Protein AF-A0A962HJB4-F1 (afdb_monomer)

Foldseek 3Di:
DDDDDDPDDPPPDPCVVVVVVVVVVVVVVVVVVVVVVVVCVVPVPPPPQPDQDLPQFPDVVLVVVLVVLVVVLVVLVVVLVVLVVDDDDDLVSLVVSLVSLVVSLVSLVVSLVSLVVRPGDPVSSVSSVVVSVVVNVVSVVSNVVSVVSNVVVVVVVVDDPPDDDDDDDDDDDDDDDDPDDDDPDDDPCDPPDDDDPPPPDADCPDPRHPDPDPPPDDD

Secondary structure (DSSP, 8-state):
-------------HHHHHHHHHHHHHHHHHHHHHHHHHHHHHHS---PPPPPP-TT-S-HHHHHHHHHHHHHHHHHHHHHHHHHHSS---HHHHHHHHHHHHHHHHHHHHHHHHHHHTT--HHHHHHHHHHHHHHHHHHHHHHHHHHHHHHHHHHHTT---SS-----------------------------PPPPPPTT---TTSTT-----------

Structure (mmCIF, N/CA/C/O backbone):
data_AF-A0A962HJB4-F1
#
_entry.id   AF-A0A962HJB4-F1
#
loop_
_atom_site.group_PDB
_atom_site.id
_atom_site.type_symbol
_atom_site.label_atom_id
_atom_site.label_alt_id
_atom_site.label_comp_id
_atom_site.label_asym_id
_atom_site.label_entity_id
_atom_site.label_seq_id
_atom_site.pdbx_PDB_ins_code
_atom_site.Cartn_x
_atom_site.Cartn_y
_atom_site.Cartn_z
_atom_site.occupancy
_atom_site.B_iso_or_equiv
_atom_site.auth_seq_id
_atom_site.auth_comp_id
_atom_site.auth_asym_id
_atom_site.auth_atom_id
_atom_site.pdbx_PDB_model_num
ATOM 1 N N . MET A 1 1 ? 24.836 4.292 96.520 1.00 47.50 1 MET A N 1
ATOM 2 C CA . MET A 1 1 ? 25.147 5.400 95.589 1.00 47.50 1 MET A CA 1
ATOM 3 C C . MET A 1 1 ? 24.800 4.947 94.178 1.00 47.50 1 MET A C 1
ATOM 5 O O . MET A 1 1 ? 25.435 4.006 93.710 1.00 47.50 1 MET A O 1
ATOM 9 N N . PRO A 1 2 ? 23.761 5.501 93.533 1.00 52.62 2 PRO A N 1
ATOM 10 C CA . PRO A 1 2 ? 23.390 5.090 92.184 1.00 52.62 2 PRO A CA 1
ATOM 11 C C . PRO A 1 2 ? 24.402 5.641 91.169 1.00 52.62 2 PRO A C 1
ATOM 13 O O . PRO A 1 2 ? 24.704 6.832 91.166 1.00 52.62 2 PRO A O 1
ATOM 16 N N . LYS A 1 3 ? 24.953 4.758 90.330 1.00 58.97 3 LYS A N 1
ATOM 17 C CA . LYS A 1 3 ? 25.832 5.132 89.217 1.00 58.97 3 LYS A CA 1
ATOM 18 C C . LYS A 1 3 ? 24.969 5.628 88.056 1.00 58.97 3 LYS A C 1
ATOM 20 O O . LYS A 1 3 ? 24.154 4.876 87.529 1.00 58.97 3 LYS A O 1
ATOM 25 N N . LEU A 1 4 ? 25.166 6.887 87.672 1.00 58.47 4 LEU A N 1
ATOM 26 C CA . LEU A 1 4 ? 24.657 7.457 86.427 1.00 58.47 4 LEU A CA 1
ATOM 27 C C . LEU A 1 4 ? 25.315 6.734 85.245 1.00 58.47 4 LEU A C 1
ATOM 29 O O . LEU A 1 4 ? 26.525 6.831 85.051 1.00 58.47 4 LEU A O 1
ATOM 33 N N . ILE A 1 5 ? 24.519 6.004 84.465 1.00 62.88 5 ILE A N 1
ATOM 34 C CA . ILE A 1 5 ? 24.927 5.472 83.163 1.00 62.88 5 ILE A CA 1
ATOM 35 C C . ILE A 1 5 ? 24.511 6.514 82.125 1.00 62.88 5 ILE A C 1
ATOM 37 O O . ILE A 1 5 ? 23.332 6.643 81.804 1.00 62.88 5 ILE A O 1
ATOM 41 N N . VAL A 1 6 ? 25.474 7.287 81.626 1.00 62.00 6 VAL A N 1
ATOM 42 C CA . VAL A 1 6 ? 25.259 8.197 80.496 1.00 62.00 6 VAL A CA 1
ATOM 43 C C . VAL A 1 6 ? 25.278 7.355 79.220 1.00 62.00 6 VAL A C 1
ATOM 45 O O . VAL A 1 6 ? 26.315 6.799 78.862 1.00 62.00 6 VAL A O 1
ATOM 48 N N . LYS A 1 7 ? 24.132 7.233 78.539 1.00 59.47 7 LYS A N 1
ATOM 49 C CA . LYS A 1 7 ? 24.072 6.703 77.169 1.00 59.47 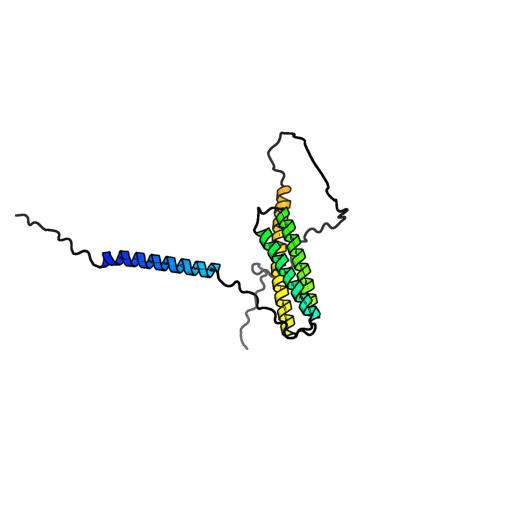7 LYS A CA 1
ATOM 50 C C . LYS A 1 7 ? 24.804 7.691 76.259 1.00 59.47 7 LYS A C 1
ATOM 52 O O . LYS A 1 7 ? 24.294 8.773 75.996 1.00 59.47 7 LYS A O 1
ATOM 57 N N . GLN A 1 8 ? 26.003 7.334 75.812 1.00 58.84 8 GLN A N 1
ATOM 58 C CA . GLN A 1 8 ? 26.661 8.037 74.716 1.00 58.84 8 GLN A CA 1
ATOM 59 C C . GLN A 1 8 ? 25.976 7.623 73.413 1.00 58.84 8 GLN A C 1
ATOM 61 O O . GLN A 1 8 ? 26.021 6.454 73.028 1.00 58.84 8 GLN A O 1
ATOM 66 N N . GLU A 1 9 ? 25.314 8.570 72.755 1.00 56.28 9 GLU A N 1
ATOM 67 C CA . GLU A 1 9 ? 24.921 8.420 71.357 1.00 56.28 9 GLU A CA 1
ATOM 68 C C . GLU A 1 9 ? 26.207 8.286 70.532 1.00 56.28 9 GLU A C 1
ATOM 70 O O . GLU A 1 9 ? 27.052 9.182 70.511 1.00 56.28 9 GLU A O 1
ATOM 75 N N . GLY A 1 10 ? 26.411 7.109 69.936 1.00 56.75 10 GLY A N 1
ATOM 76 C CA . GLY A 1 10 ? 27.553 6.855 69.066 1.00 56.75 10 GLY A CA 1
ATOM 77 C C . GLY A 1 10 ? 27.508 7.753 67.824 1.00 56.75 10 GLY A C 1
ATOM 78 O O . GLY A 1 10 ? 26.429 8.191 67.421 1.00 56.75 10 GLY A O 1
ATOM 79 N N . PRO A 1 11 ? 28.660 8.036 67.195 1.00 55.66 11 PRO A N 1
ATOM 80 C CA . PRO A 1 11 ? 28.710 8.897 66.022 1.00 55.66 11 PRO A CA 1
ATOM 81 C C . PRO A 1 11 ? 27.846 8.298 64.907 1.00 55.66 11 PRO A C 1
ATOM 83 O O . PRO A 1 11 ? 28.078 7.162 64.491 1.00 55.66 11 PRO A O 1
ATOM 86 N N . SER A 1 12 ? 26.865 9.073 64.428 1.00 60.00 12 SER A N 1
ATOM 87 C CA . SER A 1 12 ? 26.046 8.766 63.248 1.00 60.00 12 SER A CA 1
ATOM 88 C C . SER A 1 12 ? 26.945 8.210 62.147 1.00 60.00 12 SER A C 1
ATOM 90 O O . SER A 1 12 ? 27.841 8.910 61.652 1.00 60.00 12 SER A O 1
ATOM 92 N N . SER A 1 13 ? 26.771 6.931 61.829 1.00 63.31 13 SER A N 1
ATOM 93 C CA . SER A 1 13 ? 27.675 6.227 60.931 1.00 63.31 13 SER A CA 1
ATOM 94 C C . SER A 1 13 ? 27.610 6.860 59.539 1.00 63.31 13 SER A C 1
ATOM 96 O O . SER A 1 13 ? 26.543 7.251 59.065 1.00 63.31 13 SER A O 1
ATOM 98 N N . TRP A 1 14 ? 28.753 6.969 58.858 1.00 58.12 14 TRP A N 1
ATOM 99 C CA . TRP A 1 14 ? 28.852 7.522 57.499 1.00 58.12 14 TRP A CA 1
ATOM 100 C C . TRP A 1 14 ? 27.821 6.938 56.512 1.00 58.12 14 TRP A C 1
ATOM 102 O O . TRP A 1 14 ? 27.443 7.613 55.556 1.00 58.12 14 TRP A O 1
ATOM 112 N N . SER A 1 15 ? 27.332 5.720 56.762 1.00 58.88 15 SER A N 1
ATOM 113 C CA . SER A 1 15 ? 26.334 5.031 55.943 1.00 58.88 15 SER A CA 1
ATOM 114 C C . SER A 1 15 ? 25.015 5.805 55.782 1.00 58.88 15 SER A C 1
ATOM 116 O O . SER A 1 15 ? 24.481 5.849 54.677 1.00 58.88 15 SER A O 1
ATOM 118 N N . GLU A 1 16 ? 24.540 6.513 56.812 1.00 62.66 16 GLU A N 1
ATOM 119 C CA . GLU A 1 16 ? 23.267 7.253 56.761 1.00 62.66 16 GLU A CA 1
ATOM 120 C C . GLU A 1 16 ? 23.346 8.480 55.841 1.00 62.66 16 GLU A C 1
ATOM 122 O O . GLU A 1 16 ? 22.390 8.813 55.141 1.00 62.66 16 GLU A O 1
ATOM 127 N N . ARG A 1 17 ? 24.522 9.120 55.764 1.00 61.69 17 ARG A N 1
ATOM 128 C CA . ARG A 1 17 ? 24.752 10.280 54.884 1.00 61.69 17 ARG A CA 1
ATOM 129 C C . ARG A 1 17 ? 24.896 9.886 53.412 1.00 61.69 17 ARG A C 1
ATOM 131 O O . ARG A 1 17 ? 24.589 10.696 52.537 1.00 61.69 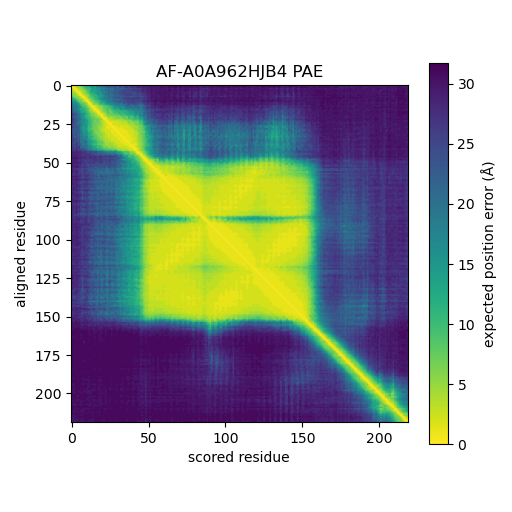17 ARG A O 1
ATOM 138 N N . TYR A 1 18 ? 25.353 8.665 53.129 1.00 60.22 18 TYR A N 1
ATOM 139 C CA . TYR A 1 18 ? 25.507 8.158 51.762 1.00 60.22 18 TYR A CA 1
ATOM 140 C C . TYR A 1 18 ? 24.271 7.414 51.252 1.00 60.22 18 TYR A C 1
ATOM 142 O O . TYR A 1 18 ? 23.983 7.513 50.061 1.00 60.22 18 TYR A O 1
ATOM 150 N N . ALA A 1 19 ? 23.497 6.756 52.120 1.00 61.62 19 ALA A N 1
ATOM 151 C CA . ALA A 1 19 ? 22.274 6.049 51.735 1.00 61.62 19 ALA A CA 1
ATOM 152 C C . ALA A 1 19 ? 21.264 6.973 51.028 1.00 61.62 19 ALA A C 1
ATOM 154 O O . ALA A 1 19 ? 20.729 6.613 49.982 1.00 61.62 19 ALA A O 1
ATOM 155 N N . GLY A 1 20 ? 21.082 8.202 51.532 1.00 62.03 20 GLY A N 1
ATOM 156 C CA . GLY A 1 20 ? 20.210 9.199 50.899 1.00 62.03 20 GLY A CA 1
ATOM 157 C C . GLY A 1 20 ? 20.733 9.746 49.562 1.00 62.03 20 GLY A C 1
ATOM 158 O O . GLY A 1 20 ? 19.949 10.163 48.715 1.00 62.03 20 GLY A O 1
ATOM 159 N N . ARG A 1 21 ? 22.055 9.733 49.335 1.00 64.25 21 ARG A N 1
ATOM 160 C CA . ARG A 1 21 ? 22.656 10.159 48.056 1.00 64.25 21 ARG A CA 1
ATOM 161 C C . ARG A 1 21 ? 22.629 9.041 47.014 1.00 64.25 21 ARG A C 1
ATOM 163 O O . ARG A 1 21 ? 22.409 9.316 45.839 1.00 64.25 21 ARG A O 1
ATOM 170 N N . LEU A 1 22 ? 22.813 7.793 47.446 1.00 67.88 22 LEU A N 1
ATOM 171 C CA . LEU A 1 22 ? 22.718 6.602 46.599 1.00 67.88 22 LEU A CA 1
ATOM 172 C C . LEU A 1 22 ? 21.290 6.368 46.100 1.00 67.88 22 LEU A C 1
ATOM 174 O O . LEU A 1 22 ? 21.110 6.053 44.926 1.00 67.88 22 LEU A O 1
ATOM 178 N N . SER A 1 23 ? 20.278 6.581 46.946 1.00 75.12 23 SER A N 1
ATOM 179 C CA . SER A 1 23 ? 18.878 6.465 46.525 1.00 75.12 23 SER A CA 1
ATOM 180 C C . SER A 1 23 ? 18.496 7.526 45.489 1.00 75.12 23 SER A C 1
ATOM 182 O O . SER A 1 23 ? 17.843 7.205 44.498 1.00 75.12 23 SER A O 1
ATOM 184 N N . LEU A 1 24 ? 18.962 8.768 45.659 1.00 80.38 24 LEU A N 1
ATOM 185 C CA . LEU A 1 24 ? 18.703 9.857 44.717 1.00 80.38 24 LEU A CA 1
ATOM 186 C C . LEU A 1 24 ? 19.424 9.649 43.377 1.00 80.38 24 LEU A C 1
ATOM 188 O O . LEU A 1 24 ? 18.824 9.836 42.320 1.00 80.38 24 LEU A O 1
ATOM 192 N N . ALA A 1 25 ? 20.683 9.206 43.405 1.00 83.88 25 ALA A N 1
ATOM 193 C CA . ALA A 1 25 ? 21.423 8.860 42.192 1.00 83.88 25 ALA A CA 1
ATOM 194 C C . ALA A 1 25 ? 20.778 7.679 41.443 1.00 83.88 25 ALA A C 1
ATOM 196 O O . ALA A 1 25 ? 20.656 7.725 40.220 1.00 83.88 25 ALA A O 1
ATOM 197 N N . GLY A 1 26 ? 20.308 6.658 42.169 1.00 84.94 26 GLY A N 1
ATOM 198 C CA . GLY A 1 26 ? 19.575 5.530 41.593 1.00 84.94 26 GLY A CA 1
ATOM 199 C C . GLY A 1 26 ? 18.251 5.948 40.951 1.00 84.94 26 GLY A C 1
ATOM 200 O O . GLY A 1 26 ? 17.955 5.528 39.835 1.00 84.94 26 GLY A O 1
ATOM 201 N N . LEU A 1 27 ? 17.489 6.831 41.606 1.00 86.31 27 LEU A N 1
ATOM 202 C CA . LEU A 1 27 ? 16.244 7.383 41.063 1.00 86.31 27 LEU A CA 1
ATOM 203 C C . LEU A 1 27 ? 16.491 8.188 39.778 1.00 86.31 27 LEU A C 1
ATOM 205 O O . LEU A 1 27 ? 15.763 8.026 38.801 1.00 86.31 27 LEU A O 1
ATOM 209 N N . LEU A 1 28 ? 17.525 9.034 39.759 1.00 89.00 28 LEU A N 1
ATOM 210 C CA . LEU A 1 28 ? 17.882 9.816 38.573 1.00 89.00 28 LEU A CA 1
ATOM 211 C C . LEU A 1 28 ? 18.309 8.916 37.411 1.00 89.00 28 LEU A C 1
ATOM 213 O O . LEU A 1 28 ? 17.887 9.139 36.280 1.00 89.00 28 LEU A O 1
ATOM 217 N N . LEU A 1 29 ? 19.090 7.871 37.682 1.00 91.00 29 LEU A N 1
ATOM 218 C CA . LEU A 1 29 ? 19.502 6.908 36.662 1.00 91.00 29 LEU A CA 1
ATOM 219 C C . LEU A 1 29 ? 18.301 6.114 36.122 1.00 91.00 29 LEU A C 1
ATOM 221 O O . LEU A 1 29 ? 18.195 5.888 34.916 1.00 91.00 29 LEU A O 1
ATOM 225 N N . LEU A 1 30 ? 17.344 5.764 36.985 1.00 90.31 30 LEU A N 1
ATOM 226 C CA . LEU A 1 30 ? 16.092 5.132 36.574 1.00 90.31 30 LEU A CA 1
ATOM 227 C C . LEU A 1 30 ? 15.233 6.068 35.706 1.00 90.31 30 LEU A C 1
ATOM 229 O O . LEU A 1 30 ? 14.731 5.655 34.667 1.00 90.31 30 LEU A O 1
ATOM 233 N N . LEU A 1 31 ? 15.125 7.350 36.059 1.00 91.25 31 LEU A N 1
ATOM 234 C CA . LEU A 1 31 ? 14.426 8.339 35.232 1.00 91.25 31 LEU A CA 1
ATOM 235 C C . LEU A 1 31 ? 15.082 8.518 33.859 1.00 91.25 31 LEU A C 1
ATOM 237 O O . LEU A 1 31 ? 14.382 8.555 32.851 1.00 91.25 31 LEU A O 1
ATOM 241 N N . VAL A 1 32 ? 16.415 8.584 33.805 1.00 92.88 32 VAL A N 1
ATOM 242 C CA . VAL A 1 32 ? 17.154 8.695 32.539 1.00 92.88 32 VAL A CA 1
ATOM 243 C C . VAL A 1 32 ? 16.953 7.449 31.683 1.00 92.88 32 VAL A C 1
ATOM 245 O O . VAL A 1 32 ? 16.684 7.572 30.494 1.00 92.88 32 VAL A O 1
ATOM 248 N N . THR A 1 33 ? 17.026 6.250 32.264 1.00 90.62 33 THR A N 1
ATOM 249 C CA . THR A 1 33 ? 16.808 5.005 31.508 1.00 90.62 33 THR A CA 1
ATOM 250 C C . THR A 1 33 ? 15.382 4.893 30.976 1.00 90.62 33 THR A C 1
ATOM 252 O O . THR A 1 33 ? 15.214 4.530 29.816 1.00 90.62 33 THR A O 1
ATOM 255 N N . VAL A 1 34 ? 14.366 5.278 31.755 1.00 90.50 34 VAL A N 1
ATOM 256 C CA . VAL A 1 34 ? 12.970 5.323 31.287 1.00 90.50 34 VAL A CA 1
ATOM 257 C C . VAL A 1 34 ? 12.784 6.372 30.189 1.00 90.50 34 VAL A C 1
ATOM 259 O O . VAL A 1 34 ? 12.134 6.088 29.187 1.00 90.50 34 VAL A O 1
ATOM 262 N N . ALA A 1 35 ? 13.382 7.558 30.326 1.00 88.94 35 ALA A N 1
ATOM 263 C CA . ALA A 1 35 ? 13.308 8.604 29.307 1.00 88.94 35 ALA A CA 1
ATOM 264 C C . ALA A 1 35 ? 13.993 8.180 27.998 1.00 88.94 35 ALA A C 1
ATOM 266 O O . ALA A 1 35 ? 13.438 8.374 26.920 1.00 88.94 35 ALA A O 1
ATOM 267 N N . VAL A 1 36 ? 15.168 7.551 28.086 1.00 88.19 36 VAL A N 1
ATOM 268 C CA . VAL A 1 36 ? 15.895 7.015 26.929 1.00 88.19 36 VAL A CA 1
ATOM 269 C C . VAL A 1 36 ? 15.114 5.869 26.289 1.00 88.19 36 VAL A C 1
ATOM 271 O O . VAL A 1 36 ? 14.946 5.860 25.075 1.00 88.19 36 VAL A O 1
ATOM 274 N N . ALA A 1 37 ? 14.580 4.933 27.076 1.00 85.69 37 ALA A N 1
ATOM 275 C CA . ALA A 1 37 ? 13.754 3.844 26.561 1.00 85.69 37 ALA A CA 1
ATOM 276 C C . ALA A 1 37 ? 12.476 4.364 25.884 1.00 85.69 37 ALA A C 1
ATOM 278 O O . ALA A 1 37 ? 12.132 3.893 24.805 1.00 85.69 37 ALA A O 1
ATOM 279 N N . GLY A 1 38 ? 11.815 5.368 26.470 1.00 85.12 38 GLY A N 1
ATOM 280 C CA . GLY A 1 38 ? 10.665 6.044 25.871 1.00 85.12 38 GLY A CA 1
ATOM 281 C C . GLY A 1 38 ? 11.024 6.736 24.558 1.00 85.12 38 GLY A C 1
ATOM 282 O O . GLY A 1 38 ? 10.327 6.548 23.569 1.00 85.12 38 GLY A O 1
ATOM 283 N N . TYR A 1 39 ? 12.153 7.451 24.520 1.00 86.25 39 TYR A N 1
ATOM 284 C CA . TYR A 1 39 ? 12.668 8.083 23.305 1.00 86.25 39 TYR A CA 1
ATOM 285 C C . TYR A 1 39 ? 12.943 7.055 22.204 1.00 86.25 39 TYR A C 1
ATOM 287 O O . TYR A 1 39 ? 12.481 7.217 21.079 1.00 86.25 39 TYR A O 1
ATOM 295 N N . TYR A 1 40 ? 13.641 5.960 22.513 1.00 82.31 40 TYR A N 1
ATOM 296 C CA . TYR A 1 40 ? 13.857 4.897 21.534 1.00 82.31 40 TYR A CA 1
ATOM 297 C C . TYR A 1 40 ? 12.539 4.247 21.115 1.00 82.31 40 TYR A C 1
ATOM 299 O O . TYR A 1 40 ? 12.348 4.016 19.934 1.00 82.31 40 TYR A O 1
ATOM 307 N N . TYR A 1 41 ? 11.593 4.016 22.024 1.00 77.44 41 TYR A N 1
ATOM 308 C CA . TYR A 1 41 ? 10.295 3.442 21.671 1.00 77.44 41 TYR A CA 1
ATOM 309 C C . TYR A 1 41 ? 9.500 4.332 20.700 1.00 77.44 41 TYR A C 1
ATOM 311 O O . TYR A 1 41 ? 8.888 3.822 19.766 1.00 77.44 41 TYR A O 1
ATOM 319 N N . THR A 1 42 ? 9.545 5.657 20.869 1.00 75.75 42 THR A N 1
ATOM 320 C CA . THR A 1 42 ? 8.853 6.604 19.978 1.00 75.75 42 THR A CA 1
ATOM 321 C C . THR A 1 42 ? 9.630 6.937 18.703 1.00 75.75 42 THR A C 1
ATOM 323 O O . THR A 1 42 ? 9.031 7.417 17.745 1.00 75.75 42 THR A O 1
ATOM 326 N N . HIS A 1 43 ? 10.947 6.709 18.678 1.00 65.12 43 HIS A N 1
ATOM 327 C CA . HIS A 1 43 ? 11.831 7.046 17.554 1.00 65.12 43 HIS A CA 1
ATOM 328 C C . HIS A 1 43 ? 12.521 5.842 16.909 1.00 65.12 43 HIS A C 1
ATOM 330 O O . HIS A 1 43 ? 13.405 6.031 16.070 1.00 65.12 43 HIS A O 1
ATOM 336 N N . LEU A 1 44 ? 12.131 4.613 17.258 1.00 55.91 44 LEU A N 1
ATOM 337 C CA . LEU A 1 44 ? 12.532 3.427 16.512 1.00 55.91 44 LEU A CA 1
ATOM 338 C C . LEU A 1 44 ? 12.207 3.704 15.042 1.00 55.91 44 LEU A C 1
ATOM 340 O O . LEU A 1 44 ? 11.064 4.066 14.738 1.00 55.91 44 LEU A O 1
ATOM 344 N N . PRO A 1 45 ? 13.184 3.583 14.125 1.00 52.38 45 PRO A N 1
ATOM 345 C CA . PRO A 1 45 ? 12.866 3.650 12.719 1.00 52.38 45 PRO A CA 1
ATOM 346 C C . PRO A 1 45 ? 11.880 2.514 12.478 1.00 52.38 45 PRO A C 1
ATOM 348 O O . PRO A 1 45 ? 12.246 1.340 12.559 1.00 52.38 45 PRO A O 1
ATOM 351 N N . VAL A 1 46 ? 10.612 2.864 12.235 1.00 54.38 46 VAL A N 1
ATOM 352 C CA . VAL A 1 46 ? 9.650 1.960 11.603 1.00 54.38 46 VAL A CA 1
ATOM 353 C C . VAL A 1 46 ? 10.438 1.315 10.480 1.00 54.38 46 VAL A C 1
ATOM 355 O O . VAL A 1 46 ? 11.020 2.057 9.686 1.00 54.38 46 VAL A O 1
ATOM 358 N N . SER A 1 47 ? 10.586 -0.012 10.506 1.00 47.12 47 SER A N 1
ATOM 359 C CA . SER A 1 47 ? 11.387 -0.737 9.520 1.00 47.12 47 SER A CA 1
ATOM 360 C C . SER A 1 47 ? 10.817 -0.403 8.151 1.00 47.12 47 SER A C 1
ATOM 362 O O . SER A 1 47 ? 9.814 -0.970 7.728 1.00 47.12 47 SER A O 1
ATOM 364 N N . ARG A 1 48 ? 11.390 0.622 7.513 1.00 58.09 48 ARG A N 1
ATOM 365 C CA . ARG A 1 48 ? 10.971 1.072 6.199 1.00 58.09 48 ARG A CA 1
ATOM 366 C C . ARG A 1 48 ? 11.365 -0.058 5.284 1.00 58.09 48 ARG A C 1
ATOM 368 O O . ARG A 1 48 ? 12.521 -0.486 5.307 1.00 58.09 48 ARG A O 1
ATOM 375 N N . MET A 1 49 ? 10.394 -0.563 4.538 1.00 61.59 49 MET A N 1
ATOM 376 C CA . MET A 1 49 ? 10.680 -1.566 3.530 1.00 61.59 49 MET A CA 1
ATOM 377 C C . MET A 1 49 ? 11.808 -1.051 2.638 1.00 61.59 49 MET A C 1
ATOM 379 O O . MET A 1 49 ? 11.821 0.145 2.315 1.00 61.59 49 MET A O 1
ATOM 383 N N . PRO A 1 50 ? 12.803 -1.899 2.331 1.00 68.88 50 PRO A N 1
ATOM 384 C CA . PRO A 1 50 ? 13.904 -1.489 1.480 1.00 68.88 50 PRO A CA 1
ATOM 385 C C . PRO A 1 50 ? 13.329 -0.993 0.155 1.00 68.88 50 PRO A C 1
ATOM 387 O O . PRO A 1 50 ? 12.437 -1.625 -0.402 1.00 68.88 50 PRO A O 1
ATOM 390 N N . ALA A 1 51 ? 13.817 0.148 -0.334 1.00 78.06 51 ALA A N 1
ATOM 391 C CA . ALA A 1 51 ? 13.364 0.676 -1.613 1.00 78.06 51 ALA A CA 1
ATOM 392 C C . ALA A 1 51 ? 13.600 -0.362 -2.724 1.00 78.06 51 ALA A C 1
ATOM 394 O O . ALA A 1 51 ? 14.680 -0.958 -2.791 1.00 78.06 51 ALA A O 1
ATOM 395 N N . VAL A 1 52 ? 12.601 -0.568 -3.587 1.00 83.88 52 VAL A N 1
ATOM 396 C CA . VAL A 1 52 ? 12.725 -1.437 -4.764 1.00 83.88 52 VAL A CA 1
ATOM 397 C C . VAL A 1 52 ? 13.826 -0.888 -5.668 1.00 83.88 52 VAL A C 1
ATOM 399 O O . VAL A 1 52 ? 13.792 0.280 -6.066 1.00 83.88 52 VAL A O 1
ATOM 402 N N . SER A 1 53 ? 14.808 -1.728 -5.994 1.00 87.94 53 SER A N 1
ATOM 403 C CA . SER A 1 53 ? 15.785 -1.405 -7.031 1.00 87.94 53 SER A CA 1
ATOM 404 C C . SER A 1 53 ? 15.122 -1.544 -8.399 1.00 87.94 53 SER A C 1
ATOM 406 O O . SER A 1 53 ? 14.531 -2.576 -8.698 1.00 87.94 53 SER A O 1
ATOM 408 N N . LEU A 1 54 ? 15.223 -0.500 -9.222 1.00 91.00 54 LEU A N 1
ATOM 409 C CA . LEU A 1 54 ? 14.710 -0.467 -10.598 1.00 9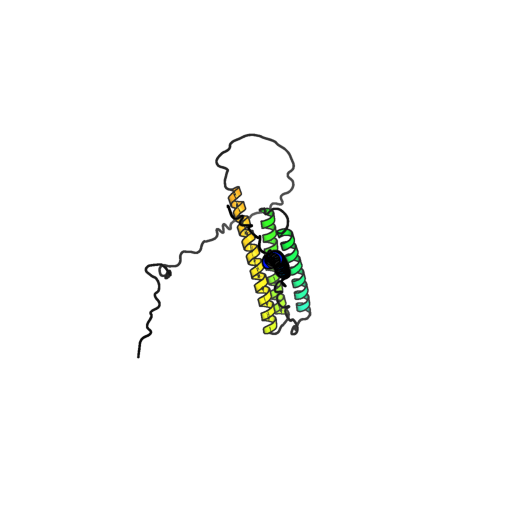1.00 54 LEU A CA 1
ATOM 410 C C . LEU A 1 54 ? 15.863 -0.325 -11.604 1.00 91.00 54 LEU A C 1
ATOM 412 O O . LEU A 1 54 ? 15.722 0.323 -12.641 1.00 91.00 54 LEU A O 1
ATOM 416 N N . ALA A 1 55 ? 17.044 -0.848 -11.263 1.00 91.62 55 ALA A N 1
ATOM 417 C CA . ALA A 1 55 ? 18.267 -0.608 -12.023 1.00 91.62 55 ALA A CA 1
ATOM 418 C C . ALA A 1 55 ? 18.282 -1.362 -13.358 1.00 91.62 55 ALA A C 1
ATOM 420 O O . ALA A 1 55 ? 18.929 -0.915 -14.303 1.00 91.62 55 ALA A O 1
ATOM 421 N N . THR A 1 56 ? 17.572 -2.489 -13.442 1.00 94.25 56 THR A N 1
ATOM 422 C CA . THR A 1 56 ? 17.519 -3.328 -14.648 1.00 94.25 56 THR A CA 1
ATOM 423 C C . THR A 1 56 ? 16.308 -3.051 -15.535 1.00 94.25 56 THR A C 1
ATOM 425 O O . THR A 1 56 ? 16.079 -3.784 -16.495 1.00 94.25 56 THR A O 1
ATOM 428 N N . ALA A 1 57 ? 15.533 -2.003 -15.243 1.00 94.31 57 ALA A N 1
ATOM 429 C CA . ALA A 1 57 ? 14.340 -1.672 -16.011 1.00 94.31 57 ALA A CA 1
ATOM 430 C C . ALA A 1 57 ? 14.665 -1.364 -17.480 1.00 94.31 57 ALA A C 1
ATOM 432 O O . ALA A 1 57 ? 15.547 -0.561 -17.791 1.00 94.31 57 ALA A O 1
ATOM 433 N N . VAL A 1 58 ? 13.907 -1.985 -18.382 1.00 95.50 58 VAL A N 1
ATOM 434 C CA . VAL A 1 58 ? 14.072 -1.848 -19.835 1.00 95.50 58 VAL A CA 1
ATOM 435 C C . VAL A 1 58 ? 13.156 -0.757 -20.392 1.00 95.50 58 VAL A C 1
ATOM 437 O O . VAL A 1 58 ? 13.527 -0.060 -21.336 1.00 95.50 58 VAL A O 1
ATOM 440 N N . SER A 1 59 ? 11.968 -0.582 -19.803 1.00 96.25 59 SER A N 1
ATOM 441 C CA . SER A 1 59 ? 10.976 0.403 -20.244 1.00 96.25 59 SER A CA 1
ATOM 442 C C . SER A 1 59 ? 10.979 1.650 -19.346 1.00 96.25 59 SER A C 1
ATOM 444 O O . SER A 1 59 ? 10.405 1.615 -18.255 1.00 96.25 59 SER A O 1
ATOM 446 N N . PRO A 1 60 ? 11.560 2.787 -19.782 1.00 93.38 60 PRO A N 1
ATOM 447 C CA . PRO A 1 60 ? 11.579 4.010 -18.976 1.00 93.38 60 PRO A CA 1
ATOM 448 C C . PRO A 1 60 ? 10.177 4.600 -18.771 1.00 93.38 60 PRO A C 1
ATOM 450 O O . PRO A 1 60 ? 9.920 5.233 -17.752 1.00 93.38 60 PRO A O 1
ATOM 453 N N . GLN A 1 61 ? 9.260 4.375 -19.716 1.00 95.88 61 GLN A N 1
ATOM 454 C CA . GLN A 1 61 ? 7.878 4.834 -19.602 1.00 95.88 61 GLN A CA 1
ATOM 455 C C . GLN A 1 61 ? 7.130 4.090 -18.489 1.00 95.88 61 GLN A C 1
ATOM 457 O O . GLN A 1 61 ? 6.474 4.732 -17.675 1.00 95.88 61 GLN A O 1
ATOM 462 N N . ALA A 1 62 ? 7.279 2.764 -18.410 1.00 94.94 62 ALA A N 1
ATOM 463 C CA . ALA A 1 62 ? 6.661 1.965 -17.351 1.00 94.94 62 ALA A CA 1
ATOM 464 C C . ALA A 1 62 ? 7.264 2.275 -15.969 1.00 94.94 62 ALA A C 1
ATOM 466 O O . ALA A 1 62 ? 6.554 2.258 -14.969 1.00 94.94 62 ALA A O 1
ATOM 467 N N . VAL A 1 63 ? 8.558 2.623 -15.907 1.00 95.50 63 VAL A N 1
ATOM 468 C CA . VAL A 1 63 ? 9.196 3.098 -14.665 1.00 95.50 63 VAL A CA 1
ATOM 469 C C . VAL A 1 63 ? 8.561 4.395 -14.180 1.00 95.50 63 VAL A C 1
ATOM 471 O O . VAL A 1 63 ? 8.298 4.543 -12.988 1.00 95.50 63 VAL A O 1
ATOM 474 N N . GLU A 1 64 ? 8.324 5.345 -15.084 1.00 95.44 64 GLU A N 1
ATOM 475 C CA . GLU A 1 64 ? 7.691 6.608 -14.714 1.00 95.44 64 GLU A CA 1
ATOM 476 C C . GLU A 1 64 ? 6.232 6.403 -14.295 1.00 95.44 64 GLU A C 1
ATOM 478 O O . GLU A 1 64 ? 5.806 6.941 -13.276 1.00 95.44 64 GLU A O 1
ATOM 483 N N . GLU A 1 65 ? 5.491 5.554 -15.008 1.00 95.69 65 GLU A N 1
ATOM 484 C CA . GLU A 1 65 ? 4.140 5.157 -14.612 1.00 95.69 65 GLU A CA 1
ATOM 485 C C . GLU A 1 65 ? 4.124 4.536 -13.209 1.00 95.69 65 GLU A C 1
ATOM 487 O O . GLU A 1 65 ? 3.385 5.001 -12.343 1.00 95.69 65 GLU A O 1
ATOM 492 N N . TYR A 1 66 ? 5.007 3.573 -12.931 1.00 95.38 66 TYR A N 1
ATOM 493 C CA . TYR A 1 66 ? 5.136 2.962 -11.608 1.00 95.38 66 TYR A CA 1
ATOM 494 C C . TYR A 1 66 ? 5.462 3.989 -10.510 1.00 95.38 66 TYR A C 1
ATOM 496 O O . TYR A 1 66 ? 4.918 3.918 -9.404 1.00 95.38 66 TYR A O 1
ATOM 504 N N . ARG A 1 67 ? 6.303 4.993 -10.795 1.00 94.81 67 ARG A N 1
ATOM 505 C CA . ARG A 1 67 ? 6.598 6.085 -9.848 1.00 94.81 67 ARG A CA 1
ATOM 506 C C . ARG A 1 67 ? 5.380 6.955 -9.566 1.00 94.81 67 ARG A C 1
ATOM 508 O O . ARG A 1 67 ? 5.120 7.256 -8.402 1.00 94.81 67 ARG A O 1
ATOM 515 N N . VAL A 1 68 ? 4.633 7.333 -10.602 1.00 95.88 68 VAL A N 1
ATOM 516 C CA . VAL A 1 68 ? 3.386 8.097 -10.457 1.00 95.88 68 VAL A CA 1
ATOM 517 C C . VAL A 1 68 ? 2.372 7.300 -9.637 1.00 95.88 68 VAL A C 1
ATOM 519 O O . VAL A 1 68 ? 1.791 7.836 -8.693 1.00 95.88 68 VAL A O 1
ATOM 522 N N . LEU A 1 69 ? 2.210 6.006 -9.934 1.00 95.94 69 LEU A N 1
ATOM 523 C CA . LEU A 1 69 ? 1.333 5.119 -9.175 1.00 95.94 69 LEU A CA 1
ATOM 524 C C . LEU A 1 69 ? 1.781 5.018 -7.708 1.00 95.94 69 LEU A C 1
ATOM 526 O O . LEU A 1 69 ? 0.951 5.164 -6.815 1.00 95.94 69 LEU A O 1
ATOM 530 N N . THR A 1 70 ? 3.078 4.862 -7.442 1.00 94.62 70 THR A N 1
ATOM 531 C CA . THR A 1 70 ? 3.621 4.820 -6.073 1.00 94.62 70 THR A CA 1
ATOM 532 C C . THR A 1 70 ? 3.331 6.116 -5.309 1.00 94.62 70 THR A C 1
ATOM 534 O O . THR A 1 70 ? 2.960 6.072 -4.136 1.00 94.62 70 THR A O 1
ATOM 537 N N . GLY A 1 71 ? 3.471 7.276 -5.960 1.00 93.19 71 GLY A N 1
ATOM 538 C CA . GLY A 1 71 ? 3.135 8.572 -5.366 1.00 93.19 71 GLY A CA 1
ATOM 539 C C . GLY A 1 71 ? 1.655 8.672 -4.994 1.00 93.19 71 GLY A C 1
ATOM 540 O O . GLY A 1 71 ? 1.328 9.025 -3.862 1.00 93.19 71 GLY A O 1
ATOM 541 N N . LEU A 1 72 ? 0.763 8.273 -5.906 1.00 95.00 72 LEU A N 1
ATOM 542 C CA . LEU A 1 72 ? -0.680 8.284 -5.651 1.00 95.00 72 LEU A CA 1
ATOM 543 C C . LEU A 1 72 ? -1.084 7.295 -4.545 1.00 95.00 72 LEU A C 1
ATOM 545 O O . LEU A 1 72 ? -1.957 7.597 -3.735 1.00 95.00 72 LEU A O 1
ATOM 549 N N . LEU A 1 73 ? -0.429 6.132 -4.466 1.00 95.75 73 LEU A N 1
ATOM 550 C CA . LEU A 1 73 ? -0.641 5.170 -3.384 1.00 95.75 73 LEU A CA 1
ATOM 551 C C . LEU A 1 73 ? -0.336 5.796 -2.015 1.00 95.75 73 LEU A C 1
ATOM 553 O O . LEU A 1 73 ? -1.097 5.608 -1.065 1.00 95.75 73 LEU A O 1
ATOM 557 N N . GLN A 1 74 ? 0.767 6.544 -1.910 1.00 94.12 74 GLN A N 1
ATOM 558 C CA . GLN A 1 74 ? 1.150 7.226 -0.672 1.00 94.12 74 GLN A CA 1
ATOM 559 C C . GLN A 1 74 ? 0.137 8.301 -0.281 1.00 94.12 74 GLN A C 1
ATOM 561 O O . GLN A 1 74 ? -0.227 8.379 0.890 1.00 94.12 74 GLN A O 1
ATOM 566 N N . GLU A 1 75 ? -0.346 9.084 -1.247 1.00 94.62 75 GLU A N 1
ATOM 567 C CA . GLU A 1 75 ? -1.378 10.102 -1.029 1.00 94.62 75 GLU A CA 1
ATOM 568 C C . GLU A 1 75 ? -2.682 9.476 -0.517 1.00 94.62 75 GLU A C 1
ATOM 570 O O . GLU A 1 75 ? -3.165 9.848 0.552 1.00 94.62 75 GLU A O 1
ATOM 575 N N . LEU A 1 76 ? -3.195 8.445 -1.200 1.00 95.25 76 LEU A N 1
ATOM 576 C CA . LEU A 1 76 ? -4.388 7.710 -0.766 1.00 95.25 76 LEU A CA 1
ATOM 577 C C . LEU A 1 76 ? -4.212 7.099 0.629 1.00 95.25 76 LEU A C 1
ATOM 579 O O . LEU A 1 76 ? -5.138 7.121 1.446 1.00 95.25 76 LEU A O 1
ATOM 583 N N . GLY A 1 77 ? -3.024 6.556 0.904 1.00 95.38 77 GLY A N 1
ATOM 584 C CA . GLY A 1 77 ? -2.670 6.025 2.211 1.00 95.38 77 GLY A CA 1
ATOM 585 C C . GLY A 1 77 ? -2.710 7.103 3.293 1.00 95.38 77 GLY A C 1
ATOM 586 O O . GLY A 1 77 ? -3.318 6.893 4.339 1.00 95.38 77 GLY A O 1
ATOM 587 N N . TRP A 1 78 ? -2.129 8.275 3.034 1.00 95.44 78 TRP A N 1
ATOM 588 C CA . TRP A 1 78 ? -2.157 9.414 3.953 1.00 95.44 78 TRP A CA 1
ATOM 589 C C . TRP A 1 78 ? -3.570 9.915 4.228 1.00 95.44 78 TRP A C 1
ATOM 591 O O . TRP A 1 78 ? -3.938 10.055 5.392 1.00 95.44 78 TRP A O 1
ATOM 601 N N . GLU A 1 79 ? -4.383 10.106 3.190 1.00 94.62 79 GLU A N 1
ATOM 602 C CA . GLU A 1 79 ? -5.784 10.505 3.349 1.00 94.62 79 GLU A CA 1
ATOM 603 C C . GLU A 1 79 ? -6.579 9.487 4.176 1.00 94.62 79 GLU A C 1
ATOM 605 O O . GLU A 1 79 ? -7.427 9.857 4.993 1.00 94.62 79 GLU A O 1
ATOM 610 N N . TYR A 1 80 ? -6.320 8.188 3.972 1.00 96.94 80 TYR A N 1
ATOM 611 C CA . TYR A 1 80 ? -6.912 7.143 4.800 1.00 96.94 80 TYR A CA 1
ATOM 612 C C . TYR A 1 80 ? -6.488 7.314 6.261 1.00 96.94 80 TYR A C 1
ATOM 614 O O . TYR A 1 80 ? -7.347 7.289 7.143 1.00 96.94 80 TYR A O 1
ATOM 622 N N . GLU A 1 81 ? -5.185 7.444 6.541 1.00 96.00 81 GLU A N 1
ATOM 623 C CA . GLU A 1 81 ? -4.684 7.542 7.916 1.00 96.00 81 GLU A CA 1
ATOM 624 C C . GLU A 1 81 ? -5.214 8.797 8.618 1.00 96.00 81 GLU A C 1
ATOM 626 O O . GLU A 1 81 ? -5.713 8.691 9.740 1.00 96.00 81 GLU A O 1
ATOM 631 N N . GLU A 1 82 ? -5.193 9.953 7.953 1.00 95.00 82 GLU A N 1
ATOM 632 C CA . GLU A 1 82 ? -5.708 11.222 8.478 1.00 95.00 82 GLU A CA 1
ATOM 633 C C . GLU A 1 82 ? -7.193 11.119 8.838 1.00 95.00 82 GLU A C 1
ATOM 635 O O . GLU A 1 82 ? -7.604 11.446 9.959 1.00 95.00 82 GLU A O 1
ATOM 640 N N . LEU A 1 83 ? -8.009 10.590 7.923 1.00 93.81 83 LEU A N 1
ATOM 641 C CA . LEU A 1 83 ? -9.423 10.402 8.204 1.00 93.81 83 LEU A CA 1
ATOM 642 C C . LEU A 1 83 ? -9.635 9.347 9.293 1.00 93.81 83 LEU A C 1
ATOM 644 O O . LEU A 1 83 ? -10.526 9.482 10.124 1.00 93.81 83 LEU A O 1
ATOM 648 N N . SER A 1 84 ? -8.808 8.303 9.346 1.00 94.81 84 SER A N 1
ATOM 649 C CA . SER A 1 84 ? -8.905 7.291 10.396 1.00 94.81 84 SER A CA 1
ATOM 650 C C . SER A 1 84 ? -8.589 7.854 11.785 1.00 94.81 84 SER A C 1
ATOM 652 O O . SER A 1 84 ? -9.245 7.463 12.750 1.00 94.81 84 SER A O 1
ATOM 654 N N . ALA A 1 85 ? -7.667 8.814 11.882 1.00 93.69 85 ALA A N 1
ATOM 655 C CA . ALA A 1 85 ? -7.222 9.413 13.136 1.00 93.69 85 ALA A CA 1
ATOM 656 C C . ALA A 1 85 ? -8.185 10.473 13.700 1.00 93.69 85 ALA A C 1
ATOM 658 O O . ALA A 1 85 ? -8.080 10.837 14.871 1.00 93.69 85 ALA A O 1
ATOM 659 N N . THR A 1 86 ? -9.122 10.977 12.895 1.00 90.38 86 THR A N 1
ATOM 660 C CA . THR A 1 86 ? -9.982 12.111 13.261 1.00 90.38 86 THR A CA 1
ATOM 661 C C . THR A 1 86 ? -11.420 11.692 13.573 1.00 90.38 86 THR A C 1
ATOM 663 O O . THR A 1 86 ? -11.977 10.772 12.977 1.00 90.38 86 THR A O 1
ATOM 666 N N . GLY A 1 87 ? -12.055 12.390 14.519 1.00 83.75 87 GLY A N 1
ATOM 667 C CA . GLY A 1 87 ? -13.482 12.237 14.822 1.00 83.75 87 GLY A CA 1
ATOM 668 C C . GLY A 1 87 ? -13.878 10.929 15.520 1.00 83.75 87 GLY A C 1
ATOM 669 O O . GLY A 1 87 ? -13.053 10.066 15.820 1.00 83.75 87 GLY A O 1
ATOM 670 N N . ALA A 1 88 ? -15.175 10.802 15.804 1.00 82.50 88 ALA A N 1
ATOM 671 C CA . ALA A 1 88 ? -15.745 9.598 16.400 1.00 82.50 88 ALA A CA 1
ATOM 672 C C . ALA A 1 88 ? -15.801 8.445 15.383 1.00 82.50 88 ALA A C 1
ATOM 674 O O . ALA A 1 88 ? -15.994 8.653 14.185 1.00 82.50 88 ALA A O 1
ATOM 675 N N . GLU A 1 89 ? -15.650 7.214 15.867 1.00 87.69 89 GLU A N 1
ATOM 676 C CA . GLU A 1 89 ? -15.855 6.015 15.054 1.00 87.69 89 GLU A CA 1
ATOM 677 C C . GLU A 1 89 ? -17.360 5.769 14.876 1.00 87.69 89 GLU A C 1
ATOM 679 O O . GLU A 1 89 ? -18.019 5.229 15.766 1.00 87.69 89 GLU A O 1
ATOM 684 N N . ASP A 1 90 ? -17.898 6.177 13.725 1.00 89.69 90 ASP A N 1
ATOM 685 C CA . ASP A 1 90 ? -19.289 5.949 13.328 1.00 89.69 90 ASP A CA 1
ATOM 686 C C . ASP A 1 90 ? -19.396 5.087 12.054 1.00 89.69 90 ASP A C 1
ATOM 688 O O . ASP A 1 90 ? -18.397 4.756 11.398 1.00 89.69 90 ASP A O 1
ATOM 692 N N . TYR A 1 91 ? -20.624 4.688 11.711 1.00 90.94 91 TYR A N 1
ATOM 693 C CA . TYR A 1 91 ? -20.896 3.864 10.533 1.00 90.94 91 TYR A CA 1
ATOM 694 C C . TYR A 1 91 ? -20.415 4.528 9.234 1.00 90.94 91 TYR A C 1
ATOM 696 O O . TYR A 1 91 ? -19.738 3.893 8.424 1.00 90.94 91 TYR A O 1
ATOM 704 N N . ARG A 1 92 ? -20.711 5.820 9.048 1.00 91.81 92 ARG A N 1
ATOM 705 C CA . ARG A 1 92 ? -20.412 6.560 7.813 1.00 91.81 92 ARG A CA 1
ATOM 706 C C . ARG A 1 92 ? -18.908 6.699 7.584 1.00 91.81 92 ARG A C 1
ATOM 708 O O . ARG A 1 92 ? -18.439 6.491 6.467 1.00 91.81 92 ARG A O 1
ATOM 715 N N . LYS A 1 93 ? -18.145 6.996 8.636 1.00 93.69 93 LYS A N 1
ATOM 716 C CA . LYS A 1 93 ? -16.681 7.034 8.620 1.00 93.69 93 LYS A CA 1
ATOM 717 C C . LYS A 1 93 ? -16.118 5.672 8.233 1.00 93.69 93 LYS A C 1
ATOM 719 O O . LYS A 1 93 ? -15.265 5.589 7.354 1.00 93.69 93 LYS A O 1
ATOM 724 N N . ASN A 1 94 ? -16.612 4.596 8.849 1.00 94.06 94 ASN A N 1
ATOM 725 C CA . ASN A 1 94 ? -16.150 3.247 8.532 1.00 94.06 94 ASN A CA 1
ATOM 726 C C . ASN A 1 94 ? -16.506 2.827 7.097 1.00 94.06 94 ASN A C 1
ATOM 728 O O . ASN A 1 94 ? -15.693 2.152 6.468 1.00 94.06 94 ASN A O 1
ATOM 732 N N . LEU A 1 95 ? -17.661 3.243 6.563 1.00 94.19 95 LEU A N 1
ATOM 733 C CA . LEU A 1 95 ? -18.046 3.042 5.159 1.00 94.19 95 LEU A CA 1
ATOM 734 C C . LEU A 1 95 ? -17.089 3.756 4.201 1.00 94.19 95 LEU A C 1
ATOM 736 O O . LEU A 1 95 ? -16.572 3.150 3.266 1.00 94.19 95 LEU A O 1
ATOM 740 N N . TYR A 1 96 ? -16.798 5.027 4.471 1.00 95.06 96 TYR A N 1
ATOM 741 C CA . TYR A 1 96 ? -15.894 5.814 3.640 1.00 95.06 96 TYR A CA 1
ATOM 742 C C . TYR A 1 96 ? -14.450 5.284 3.678 1.00 95.06 96 TYR A C 1
ATOM 744 O O . TYR A 1 96 ? -13.802 5.175 2.638 1.00 95.06 96 TYR A O 1
ATOM 752 N N . LEU A 1 97 ? -13.959 4.879 4.855 1.00 96.56 97 LEU A N 1
ATOM 753 C CA . LEU A 1 97 ? -12.644 4.247 4.993 1.00 96.56 97 LEU A CA 1
ATOM 754 C C . LEU A 1 97 ? -12.563 2.915 4.242 1.00 96.56 97 LEU A C 1
ATOM 756 O O . LEU A 1 97 ? -11.563 2.667 3.576 1.00 96.56 97 LEU A O 1
ATOM 760 N N . ALA A 1 98 ? -13.604 2.078 4.293 1.00 96.88 98 ALA A N 1
ATOM 761 C CA . ALA A 1 98 ? -13.641 0.853 3.492 1.00 96.88 98 ALA A CA 1
ATOM 762 C C . ALA A 1 98 ? -13.548 1.161 1.989 1.00 96.88 98 ALA A C 1
ATOM 764 O O . ALA A 1 98 ? -12.698 0.593 1.309 1.00 96.88 98 ALA A O 1
ATOM 765 N N . GLY A 1 99 ? -14.317 2.139 1.497 1.00 96.31 99 GLY A N 1
ATOM 766 C CA . GLY A 1 99 ? -14.235 2.574 0.099 1.00 96.31 99 GLY A CA 1
ATOM 767 C C . GLY A 1 99 ? -12.843 3.082 -0.305 1.00 96.31 99 GLY A C 1
ATOM 768 O O . GLY A 1 99 ? -12.372 2.775 -1.401 1.00 96.31 99 GLY A O 1
ATOM 769 N N . LYS A 1 100 ? -12.139 3.804 0.581 1.00 97.00 100 LYS A N 1
ATOM 770 C CA . LYS A 1 100 ? -10.738 4.200 0.343 1.00 97.00 100 LYS A CA 1
ATOM 771 C C . LYS A 1 100 ? -9.790 3.001 0.305 1.00 97.00 100 LYS A C 1
ATOM 773 O O . LYS A 1 100 ? -8.951 2.941 -0.587 1.00 97.00 100 LYS A O 1
ATOM 778 N N . ALA A 1 101 ? -9.928 2.043 1.222 1.00 98.00 101 ALA A N 1
ATOM 779 C CA . ALA A 1 101 ? -9.107 0.831 1.207 1.00 98.00 101 ALA A CA 1
ATOM 780 C C . ALA A 1 101 ? -9.324 0.011 -0.079 1.00 98.00 101 ALA A C 1
ATOM 782 O O . ALA A 1 101 ? -8.359 -0.449 -0.677 1.00 98.00 101 ALA A O 1
ATOM 783 N N . GLU A 1 102 ? -10.563 -0.104 -0.566 1.00 97.88 102 GLU A N 1
ATOM 784 C CA . GLU A 1 102 ? -10.855 -0.735 -1.862 1.00 97.88 102 GLU A CA 1
ATOM 785 C C . GLU A 1 102 ? -10.222 0.015 -3.040 1.00 97.88 102 GLU A C 1
ATOM 787 O O . GLU A 1 102 ? -9.701 -0.607 -3.965 1.00 97.88 102 GLU A O 1
ATOM 792 N N . ALA A 1 103 ? -10.250 1.352 -3.023 1.00 96.94 103 ALA A N 1
ATOM 793 C CA . ALA A 1 103 ? -9.592 2.156 -4.049 1.00 96.94 103 ALA A CA 1
ATOM 794 C C . ALA A 1 103 ? -8.071 1.941 -4.055 1.00 96.94 103 ALA A C 1
ATOM 796 O O . ALA A 1 103 ? -7.493 1.802 -5.129 1.00 96.94 103 ALA A O 1
ATOM 797 N N . ILE A 1 104 ? -7.453 1.851 -2.874 1.00 97.88 104 ILE A N 1
ATOM 798 C CA . ILE A 1 104 ? -6.030 1.534 -2.716 1.00 97.88 104 ILE A CA 1
ATOM 799 C C . ILE A 1 104 ? -5.708 0.141 -3.268 1.00 97.88 104 ILE A C 1
ATOM 801 O O . ILE A 1 104 ? -4.751 -0.005 -4.022 1.00 97.88 104 ILE A O 1
ATOM 805 N N . LEU A 1 105 ? -6.519 -0.873 -2.957 1.00 98.12 105 LEU A N 1
ATOM 806 C CA . LEU A 1 105 ? -6.305 -2.235 -3.460 1.00 98.12 105 LEU A CA 1
ATOM 807 C C . LEU A 1 105 ? -6.376 -2.304 -4.992 1.00 98.12 105 LEU A C 1
ATOM 809 O O . LEU A 1 105 ? -5.482 -2.867 -5.613 1.00 98.12 105 LEU A O 1
ATOM 813 N N . ARG A 1 106 ? -7.367 -1.646 -5.610 1.00 97.56 106 ARG A N 1
ATOM 814 C CA . ARG A 1 106 ? -7.443 -1.532 -7.081 1.00 97.56 106 ARG A CA 1
ATOM 815 C C . ARG A 1 106 ? -6.254 -0.787 -7.686 1.00 97.56 106 ARG A C 1
ATOM 817 O O . ARG A 1 106 ? -5.951 -0.954 -8.862 1.00 97.56 106 ARG A O 1
ATOM 824 N N . HIS A 1 107 ? -5.637 0.107 -6.922 1.00 97.38 107 HIS A N 1
ATOM 825 C CA . HIS A 1 107 ? -4.467 0.853 -7.367 1.00 97.38 107 HIS A CA 1
ATOM 826 C C . HIS A 1 107 ? -3.194 0.006 -7.306 1.00 97.38 107 HIS A C 1
ATOM 828 O O . HIS A 1 107 ? -2.375 0.095 -8.216 1.00 97.38 107 HIS A O 1
ATOM 834 N N . LEU A 1 108 ? -3.070 -0.866 -6.301 1.00 97.31 108 LEU A N 1
ATOM 835 C CA . LEU A 1 108 ? -2.005 -1.871 -6.236 1.00 97.31 108 LEU A CA 1
ATOM 836 C C . LEU A 1 108 ? -2.067 -2.848 -7.418 1.00 97.31 108 LEU A C 1
ATOM 838 O O . LEU A 1 108 ? -1.029 -3.151 -7.990 1.00 97.31 108 LEU A O 1
ATOM 842 N N . ASP A 1 109 ? -3.263 -3.243 -7.871 1.00 97.69 109 ASP A N 1
ATOM 843 C CA . ASP A 1 109 ? -3.401 -4.074 -9.081 1.00 97.69 109 ASP A CA 1
ATOM 844 C C . ASP A 1 109 ? -2.749 -3.419 -10.317 1.00 97.69 109 ASP A C 1
ATOM 846 O O . ASP A 1 109 ? -2.085 -4.084 -11.107 1.00 97.69 109 ASP A O 1
ATOM 850 N N . LYS A 1 110 ? -2.870 -2.092 -10.461 1.00 96.81 110 LYS A N 1
ATOM 851 C CA . LYS A 1 110 ? -2.212 -1.346 -11.550 1.00 96.81 110 LYS A CA 1
ATOM 852 C C . LYS A 1 110 ? -0.700 -1.253 -11.368 1.00 96.81 110 LYS A C 1
ATOM 854 O O . LYS A 1 110 ? 0.031 -1.164 -12.352 1.00 96.81 110 LYS A O 1
ATOM 859 N N . MET A 1 111 ? -0.226 -1.225 -10.124 1.00 96.75 111 MET A N 1
ATOM 860 C CA . MET A 1 111 ? 1.209 -1.241 -9.839 1.00 96.75 111 MET A CA 1
ATOM 861 C C . MET A 1 111 ? 1.826 -2.572 -10.260 1.00 96.75 111 MET A C 1
ATOM 863 O O . MET A 1 111 ? 2.841 -2.546 -10.952 1.00 96.75 111 MET A O 1
ATOM 867 N N . ASP A 1 112 ? 1.164 -3.696 -9.977 1.00 97.12 112 ASP A N 1
ATOM 868 C CA . ASP A 1 112 ? 1.603 -5.020 -10.433 1.00 97.12 112 ASP A CA 1
ATOM 869 C C . ASP A 1 112 ? 1.688 -5.084 -11.969 1.00 97.12 112 ASP A C 1
ATOM 871 O O . ASP A 1 112 ? 2.682 -5.555 -12.530 1.00 97.12 112 ASP A O 1
ATOM 875 N N . GLU A 1 113 ? 0.686 -4.545 -12.675 1.00 96.75 113 GLU A N 1
ATOM 876 C CA . GLU A 1 113 ? 0.703 -4.432 -14.141 1.00 96.75 113 GLU A CA 1
ATOM 877 C C . GLU A 1 113 ? 1.902 -3.606 -14.643 1.00 96.75 113 GLU A C 1
ATOM 879 O O . GLU A 1 113 ? 2.601 -4.019 -15.576 1.00 96.75 113 GLU A O 1
ATOM 884 N N . ALA A 1 114 ? 2.192 -2.469 -14.001 1.00 96.25 114 ALA A N 1
ATOM 885 C CA . ALA A 1 114 ? 3.341 -1.633 -14.341 1.00 96.25 114 ALA A CA 1
ATOM 886 C C . ALA A 1 114 ? 4.678 -2.345 -14.060 1.00 96.25 114 ALA A C 1
ATOM 888 O O . ALA A 1 114 ? 5.603 -2.255 -14.871 1.00 96.25 114 ALA A O 1
ATOM 889 N N . VAL A 1 115 ? 4.777 -3.110 -12.966 1.00 96.81 115 VAL A N 1
ATOM 890 C CA . VAL A 1 115 ? 5.954 -3.932 -12.636 1.00 96.81 115 VAL A CA 1
ATOM 891 C C . VAL A 1 115 ? 6.244 -4.954 -1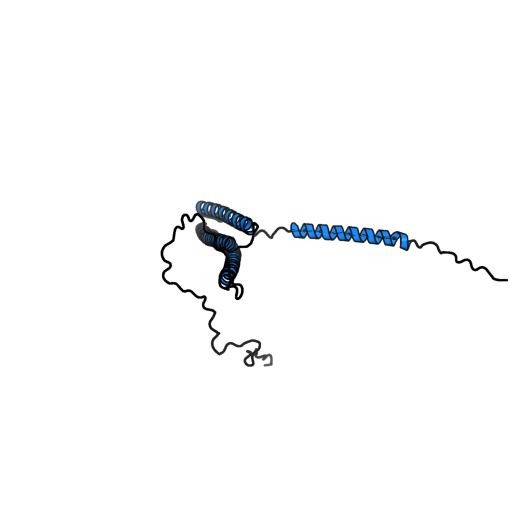3.727 1.00 96.81 115 VAL A C 1
ATOM 893 O O . VAL A 1 115 ? 7.393 -5.087 -14.160 1.00 96.81 115 VAL A O 1
ATOM 896 N N . LEU A 1 116 ? 5.207 -5.621 -14.233 1.00 96.31 116 LEU A N 1
ATOM 897 C CA . LEU A 1 116 ? 5.327 -6.554 -15.353 1.00 96.31 116 LEU A CA 1
ATOM 898 C C . LEU A 1 116 ? 5.756 -5.848 -16.651 1.00 96.31 116 LEU A C 1
ATOM 900 O O . LEU A 1 116 ? 6.549 -6.396 -17.420 1.00 96.31 116 LEU A O 1
ATOM 904 N N . ALA A 1 117 ? 5.288 -4.619 -16.884 1.00 96.75 117 ALA A N 1
ATOM 905 C CA . ALA A 1 117 ? 5.610 -3.833 -18.076 1.00 96.75 117 ALA A CA 1
ATOM 906 C C . ALA A 1 117 ? 7.021 -3.204 -18.065 1.00 96.75 117 ALA A C 1
ATOM 908 O O . ALA A 1 117 ? 7.560 -2.884 -19.128 1.00 96.75 117 ALA A O 1
ATOM 909 N N . MET A 1 118 ? 7.648 -3.031 -16.894 1.00 96.38 118 MET A N 1
ATOM 910 C CA . MET A 1 118 ? 8.988 -2.435 -16.766 1.00 96.38 118 MET A CA 1
ATOM 911 C C . MET A 1 118 ? 10.108 -3.289 -17.381 1.00 96.38 118 MET A C 1
ATOM 913 O O . MET A 1 118 ? 11.155 -2.746 -17.750 1.00 96.38 118 MET A O 1
ATOM 917 N N . GLY A 1 119 ? 9.900 -4.604 -17.511 1.00 95.88 119 GLY A N 1
ATOM 918 C CA . GLY A 1 119 ? 10.917 -5.532 -18.011 1.00 95.88 119 GLY A CA 1
ATOM 919 C C . GLY A 1 119 ? 12.105 -5.681 -17.057 1.00 95.88 119 GLY A C 1
ATOM 920 O O . GLY A 1 119 ? 13.246 -5.722 -17.506 1.00 95.88 119 GLY A O 1
ATOM 921 N N . LEU A 1 120 ? 11.843 -5.696 -15.748 1.00 96.69 120 LEU A N 1
ATOM 922 C CA . LEU A 1 120 ? 12.859 -5.879 -14.711 1.00 96.69 120 LEU A CA 1
ATOM 923 C C . LEU A 1 120 ? 13.500 -7.276 -14.784 1.00 96.69 120 LEU A C 1
ATOM 925 O O . LEU A 1 120 ? 12.918 -8.235 -15.293 1.00 96.69 120 LEU A O 1
ATOM 929 N N . SER A 1 121 ? 14.696 -7.415 -14.212 1.00 96.81 121 SER A N 1
ATOM 930 C CA . SER A 1 121 ? 15.277 -8.724 -13.915 1.00 96.81 121 SER A CA 1
ATOM 931 C C . SER A 1 121 ? 14.374 -9.519 -12.967 1.00 96.81 121 SER A C 1
ATOM 933 O O . SER A 1 121 ? 13.664 -8.944 -12.145 1.00 96.81 121 SER A O 1
ATOM 935 N N . ALA A 1 122 ? 14.439 -10.852 -13.033 1.00 96.25 122 ALA A N 1
ATOM 936 C CA . ALA A 1 122 ? 13.587 -11.722 -12.220 1.00 96.25 122 ALA A CA 1
ATOM 937 C C . ALA A 1 122 ? 13.702 -11.451 -10.706 1.00 96.25 122 ALA A C 1
ATOM 939 O O . ALA A 1 122 ? 12.716 -11.571 -9.983 1.00 96.25 122 ALA A O 1
ATOM 940 N N . GLU A 1 123 ? 14.892 -11.069 -10.231 1.00 95.88 123 GLU A N 1
ATOM 941 C CA . GLU A 1 123 ? 15.110 -10.739 -8.821 1.00 95.88 123 GLU A CA 1
ATOM 942 C C . GLU A 1 123 ? 14.446 -9.409 -8.437 1.00 95.88 123 GLU A C 1
ATOM 944 O O . GLU A 1 123 ? 13.694 -9.371 -7.465 1.00 95.88 123 GLU A O 1
ATOM 949 N N . GLU A 1 124 ? 14.666 -8.341 -9.215 1.00 95.50 124 GLU A N 1
ATOM 950 C CA . GLU A 1 124 ? 14.056 -7.025 -8.960 1.00 95.50 124 GLU A CA 1
ATOM 951 C C . GLU A 1 124 ? 12.531 -7.073 -9.106 1.00 95.50 124 GLU A C 1
ATOM 953 O O . GLU A 1 124 ? 11.813 -6.509 -8.284 1.00 95.50 124 GLU A O 1
ATOM 958 N N . GLN A 1 125 ? 12.026 -7.803 -10.102 1.00 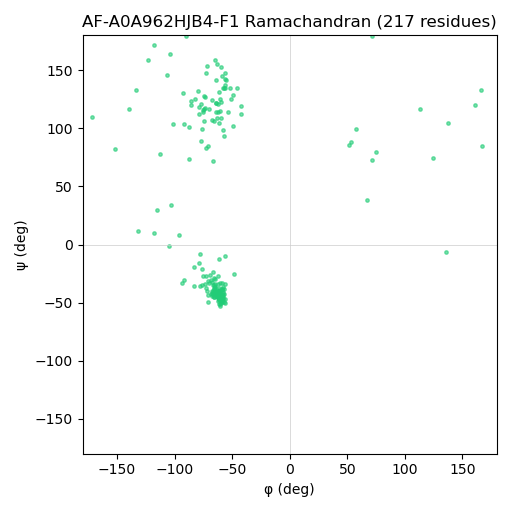96.25 125 GLN A N 1
ATOM 959 C CA . GLN A 1 125 ? 10.594 -8.010 -10.291 1.00 96.25 125 GLN A CA 1
ATOM 960 C C . GLN A 1 125 ? 9.975 -8.734 -9.093 1.00 96.25 125 GLN A C 1
ATOM 962 O O . GLN A 1 125 ? 8.955 -8.296 -8.569 1.00 96.25 125 GLN A O 1
ATOM 967 N N . ARG A 1 126 ? 10.599 -9.823 -8.623 1.00 95.56 126 ARG A N 1
ATOM 968 C CA . ARG A 1 126 ? 10.129 -10.543 -7.434 1.00 95.56 126 ARG A CA 1
ATOM 969 C C . ARG A 1 126 ? 10.162 -9.650 -6.198 1.00 95.56 126 ARG A C 1
ATOM 971 O O . ARG A 1 126 ? 9.247 -9.709 -5.387 1.00 95.56 126 ARG A O 1
ATOM 978 N N . GLN A 1 127 ? 11.203 -8.834 -6.042 1.00 94.75 127 GLN A N 1
ATOM 979 C CA . GLN A 1 127 ? 11.289 -7.887 -4.935 1.00 94.75 127 GLN A CA 1
ATOM 980 C C . GLN A 1 127 ? 10.151 -6.856 -4.985 1.00 94.75 127 GLN A C 1
ATOM 982 O O . GLN A 1 127 ? 9.541 -6.603 -3.949 1.00 94.75 127 GLN A O 1
ATOM 987 N N . ALA A 1 128 ? 9.862 -6.294 -6.163 1.00 93.75 128 ALA A N 1
ATOM 988 C CA . ALA A 1 128 ? 8.776 -5.338 -6.364 1.00 93.75 128 ALA A CA 1
ATOM 989 C C . ALA A 1 128 ? 7.411 -5.957 -6.022 1.00 93.75 128 ALA A C 1
ATOM 991 O O . ALA A 1 128 ? 6.718 -5.453 -5.145 1.00 93.75 128 ALA A O 1
ATOM 992 N N . LEU A 1 129 ? 7.094 -7.114 -6.611 1.00 95.12 129 LEU A N 1
ATOM 993 C CA . LEU A 1 129 ? 5.825 -7.810 -6.371 1.00 95.12 129 LEU A CA 1
ATOM 994 C C . LEU A 1 129 ? 5.658 -8.227 -4.906 1.00 95.12 129 LEU A C 1
ATOM 996 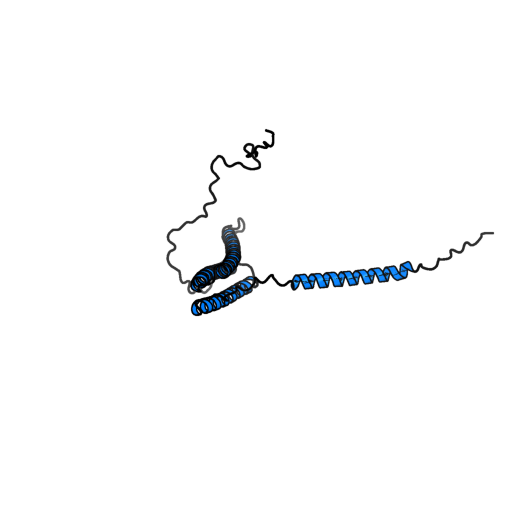O O . LEU A 1 129 ? 4.592 -8.043 -4.338 1.00 95.12 129 LEU A O 1
ATOM 1000 N N . ASN A 1 130 ? 6.714 -8.710 -4.242 1.00 94.56 130 ASN A N 1
ATOM 1001 C CA . ASN A 1 130 ? 6.638 -9.041 -2.815 1.00 94.56 130 ASN A CA 1
ATOM 1002 C C . ASN A 1 130 ? 6.323 -7.812 -1.941 1.00 94.56 130 ASN A C 1
ATOM 1004 O O . ASN A 1 130 ? 5.690 -7.938 -0.891 1.00 94.56 130 ASN A O 1
ATOM 1008 N N . GLN A 1 131 ? 6.808 -6.630 -2.329 1.00 93.06 131 GLN A N 1
ATOM 1009 C CA . GLN A 1 131 ? 6.492 -5.388 -1.628 1.00 93.06 131 GLN A CA 1
ATOM 1010 C C . GLN A 1 131 ? 5.036 -4.959 -1.874 1.00 93.06 131 GLN A C 1
ATOM 1012 O O . GLN A 1 131 ? 4.365 -4.509 -0.936 1.00 93.06 131 GLN A O 1
ATOM 1017 N N . ASP A 1 132 ? 4.542 -5.122 -3.100 1.00 94.12 132 ASP A N 1
ATOM 1018 C CA . ASP A 1 132 ? 3.152 -4.833 -3.456 1.00 94.12 132 ASP A CA 1
ATOM 1019 C C . ASP A 1 132 ? 2.186 -5.819 -2.772 1.00 94.12 132 ASP A C 1
ATOM 1021 O O . ASP A 1 132 ? 1.194 -5.383 -2.183 1.00 94.12 132 ASP A O 1
ATOM 1025 N N . ASP A 1 133 ? 2.536 -7.107 -2.686 1.00 95.56 133 ASP A N 1
ATOM 1026 C CA . ASP A 1 133 ? 1.805 -8.138 -1.934 1.00 95.56 133 ASP A CA 1
ATOM 1027 C C . ASP A 1 133 ? 1.731 -7.821 -0.437 1.00 95.56 133 ASP A C 1
ATOM 1029 O O . ASP A 1 133 ? 0.658 -7.870 0.166 1.00 95.56 133 ASP A O 1
ATOM 1033 N N . TYR A 1 134 ? 2.842 -7.407 0.181 1.00 94.75 134 TYR A N 1
ATOM 1034 C CA . TYR A 1 134 ? 2.799 -6.971 1.577 1.00 94.75 134 TYR A CA 1
ATOM 1035 C C . TYR A 1 134 ? 1.848 -5.782 1.777 1.00 94.75 134 TYR A C 1
ATOM 1037 O O . TYR A 1 134 ? 1.087 -5.721 2.749 1.00 94.75 134 TYR A O 1
ATOM 1045 N N . SER A 1 135 ? 1.894 -4.815 0.858 1.00 94.50 135 SER A N 1
ATOM 1046 C CA . SER A 1 135 ? 1.017 -3.643 0.901 1.00 94.50 135 SER A CA 1
ATOM 1047 C C . SER A 1 135 ? -0.444 -4.066 0.742 1.00 94.50 135 SER A C 1
ATOM 1049 O O . SER A 1 135 ? -1.318 -3.586 1.469 1.00 94.50 135 SER A O 1
ATOM 1051 N N . ARG A 1 136 ? -0.711 -5.012 -0.158 1.00 97.69 136 ARG A N 1
ATOM 1052 C CA . ARG A 1 136 ? -2.027 -5.602 -0.398 1.00 97.69 136 ARG A CA 1
ATOM 1053 C C . ARG A 1 136 ? -2.569 -6.264 0.864 1.00 97.69 136 ARG A C 1
ATOM 1055 O O . ARG A 1 136 ? -3.674 -5.915 1.274 1.00 97.69 136 ARG A O 1
ATOM 1062 N N . ASP A 1 137 ? -1.793 -7.113 1.531 1.00 97.69 137 ASP A N 1
ATOM 1063 C CA . ASP A 1 137 ? -2.192 -7.767 2.784 1.00 97.69 137 ASP A CA 1
ATOM 1064 C C . ASP A 1 137 ? -2.552 -6.746 3.873 1.00 97.69 137 ASP A C 1
ATOM 1066 O O . ASP A 1 137 ? -3.584 -6.853 4.547 1.00 97.69 137 ASP A O 1
ATOM 1070 N N . TYR A 1 138 ? -1.732 -5.703 4.018 1.00 96.25 138 TYR A N 1
ATOM 1071 C CA . TYR A 1 138 ? -1.983 -4.619 4.965 1.00 96.25 138 TYR A CA 1
ATOM 1072 C C . TYR A 1 138 ? -3.321 -3.913 4.695 1.00 96.25 138 TYR A C 1
ATOM 1074 O O . TYR A 1 138 ? -4.128 -3.713 5.613 1.00 96.25 138 TYR A O 1
ATOM 1082 N N . TRP A 1 139 ? -3.591 -3.551 3.439 1.00 97.44 139 TRP A N 1
ATOM 1083 C CA . TRP A 1 139 ? -4.820 -2.849 3.067 1.00 97.44 139 TRP A CA 1
ATOM 1084 C C . TRP A 1 139 ? -6.052 -3.757 3.083 1.00 97.44 139 TRP A C 1
ATOM 1086 O O . TRP A 1 139 ? -7.123 -3.307 3.499 1.00 97.44 139 TRP A O 1
ATOM 1096 N N . GLN A 1 140 ? -5.909 -5.038 2.739 1.00 98.31 140 GLN A N 1
ATOM 1097 C CA . GLN A 1 140 ? -6.964 -6.042 2.888 1.00 98.31 140 GLN A CA 1
ATOM 1098 C C . GLN A 1 140 ? -7.367 -6.209 4.352 1.00 98.31 140 GLN A C 1
ATOM 1100 O O . GLN A 1 140 ? -8.558 -6.182 4.672 1.00 98.31 140 GLN A O 1
ATOM 1105 N N . ALA A 1 141 ? -6.395 -6.298 5.264 1.00 97.94 141 ALA A N 1
ATOM 1106 C CA . ALA A 1 141 ? -6.678 -6.357 6.692 1.00 97.94 141 ALA A CA 1
ATOM 1107 C C . ALA A 1 141 ? -7.438 -5.104 7.159 1.00 97.94 141 ALA A C 1
ATOM 1109 O O . ALA A 1 141 ? -8.443 -5.207 7.869 1.00 97.94 141 ALA A O 1
ATOM 1110 N N . ARG A 1 142 ? -7.012 -3.907 6.726 1.00 97.25 142 ARG A N 1
ATOM 1111 C CA . ARG A 1 142 ? -7.717 -2.656 7.051 1.00 97.25 142 ARG A CA 1
ATOM 1112 C C . ARG A 1 142 ? -9.151 -2.647 6.532 1.00 97.25 142 ARG A C 1
ATOM 1114 O O . ARG A 1 142 ? -10.050 -2.321 7.308 1.00 97.25 142 ARG A O 1
ATOM 1121 N N . LEU A 1 143 ? -9.373 -3.036 5.278 1.00 97.69 143 LEU A N 1
ATOM 1122 C CA . LEU A 1 143 ? -10.706 -3.160 4.689 1.00 97.69 143 LEU A CA 1
ATOM 1123 C C . LEU A 1 143 ? -11.589 -4.101 5.517 1.00 97.69 143 LEU A C 1
ATOM 1125 O O . LEU A 1 143 ? -12.680 -3.713 5.940 1.00 97.69 143 LEU A O 1
ATOM 1129 N N . TYR A 1 144 ? -11.080 -5.293 5.828 1.00 97.50 144 TYR A N 1
ATOM 1130 C CA . TYR A 1 144 ? -11.797 -6.297 6.607 1.00 97.50 144 TYR A CA 1
ATOM 1131 C C . TYR A 1 144 ? -12.220 -5.770 7.986 1.00 97.50 144 TYR A C 1
ATOM 1133 O O . TYR A 1 144 ? -13.387 -5.869 8.371 1.00 97.50 144 TYR A O 1
ATOM 1141 N N . PHE A 1 145 ? -11.316 -5.118 8.726 1.00 95.25 145 PHE A N 1
ATOM 1142 C CA . PHE A 1 145 ? -11.665 -4.536 10.026 1.00 95.25 145 PHE A CA 1
ATOM 1143 C C . PHE A 1 145 ? -12.682 -3.394 9.924 1.00 95.25 145 PHE A C 1
ATOM 1145 O O . PHE A 1 145 ? -13.452 -3.178 10.864 1.00 95.25 145 PHE A O 1
ATOM 1152 N N . ARG A 1 146 ? -12.708 -2.643 8.818 1.00 95.56 146 ARG A N 1
ATOM 1153 C CA . ARG A 1 146 ? -13.735 -1.615 8.591 1.00 95.56 146 ARG A CA 1
ATOM 1154 C C . ARG A 1 146 ? -15.096 -2.242 8.313 1.00 95.56 146 ARG A C 1
ATOM 1156 O O . ARG A 1 146 ? -16.068 -1.829 8.943 1.00 95.56 146 ARG A O 1
ATOM 1163 N N . GLN A 1 147 ? -15.156 -3.280 7.487 1.00 94.19 147 GLN A N 1
ATOM 1164 C CA . GLN A 1 147 ? -16.385 -4.035 7.224 1.00 94.19 147 GLN A CA 1
ATOM 1165 C C . GLN A 1 147 ? -16.935 -4.701 8.499 1.00 94.19 147 GLN A C 1
ATOM 1167 O O . GLN A 1 147 ? -18.125 -4.600 8.787 1.00 94.19 147 GLN A O 1
ATOM 1172 N N . LEU A 1 148 ? -16.072 -5.285 9.341 1.00 93.19 148 LEU A N 1
ATOM 1173 C CA . LEU A 1 148 ? -16.486 -5.830 10.642 1.00 93.19 148 LEU A CA 1
ATOM 1174 C C . LEU A 1 148 ? -17.137 -4.774 11.547 1.00 93.19 148 LEU A C 1
ATOM 1176 O O . LEU A 1 148 ? -18.152 -5.046 12.190 1.00 93.19 148 LEU A O 1
ATOM 1180 N N . ARG A 1 149 ? -16.570 -3.561 11.604 1.00 91.19 149 ARG A N 1
ATOM 1181 C CA . ARG A 1 149 ? -17.155 -2.459 12.382 1.00 91.19 149 ARG A CA 1
ATOM 1182 C C . ARG A 1 149 ? -18.498 -2.024 11.804 1.00 91.19 149 ARG A C 1
ATOM 1184 O O . ARG A 1 149 ? -19.433 -1.850 12.574 1.00 91.19 149 ARG A O 1
ATOM 1191 N N . GLN A 1 150 ? -18.618 -1.908 10.481 1.00 89.00 150 GLN A N 1
ATOM 1192 C CA . GLN A 1 150 ? -19.886 -1.584 9.812 1.00 89.00 150 GLN A CA 1
ATOM 1193 C C . GLN A 1 150 ? -20.993 -2.582 10.168 1.00 89.00 150 GLN A C 1
ATOM 1195 O O . GLN A 1 150 ? -22.079 -2.164 10.565 1.00 89.00 150 GLN A O 1
ATOM 1200 N N . ASN A 1 151 ? -20.692 -3.883 10.117 1.00 87.25 151 ASN A N 1
ATOM 1201 C CA . ASN A 1 151 ? -21.645 -4.939 10.466 1.00 87.25 151 ASN A CA 1
ATOM 1202 C C . ASN A 1 151 ? -22.146 -4.810 11.912 1.00 87.25 151 ASN A C 1
ATOM 1204 O O . ASN A 1 151 ? -23.306 -5.095 12.191 1.00 87.25 151 ASN A O 1
ATOM 1208 N N . ARG A 1 152 ? -21.306 -4.324 12.837 1.00 84.94 152 ARG A N 1
ATOM 1209 C CA . ARG A 1 152 ? -21.716 -4.081 14.227 1.00 84.94 152 ARG A CA 1
ATOM 1210 C C . ARG A 1 152 ? -22.772 -2.982 14.347 1.00 84.94 152 ARG A C 1
ATOM 1212 O O . ARG A 1 152 ? -23.678 -3.117 15.163 1.00 84.94 152 ARG A O 1
ATOM 1219 N N . TYR A 1 153 ? -22.665 -1.915 13.555 1.00 79.25 153 TYR A N 1
ATOM 1220 C CA . TYR A 1 153 ? -23.652 -0.831 13.573 1.00 79.25 153 TYR A CA 1
ATOM 1221 C C . TYR A 1 153 ? -24.972 -1.252 12.920 1.00 79.25 153 TYR A C 1
ATOM 1223 O O . TYR A 1 153 ? -26.026 -0.931 13.453 1.00 79.25 153 TYR A O 1
ATOM 1231 N N . GLN A 1 154 ? -24.930 -2.051 11.847 1.00 69.75 154 GLN A N 1
ATOM 1232 C CA . GLN A 1 154 ? -26.151 -2.574 11.217 1.00 69.75 154 GLN A CA 1
ATOM 1233 C C . GLN A 1 154 ? -26.986 -3.439 12.173 1.00 69.75 154 GLN A C 1
ATOM 1235 O O . GLN A 1 154 ? -28.208 -3.428 12.100 1.00 69.75 154 GLN A O 1
ATOM 1240 N N . VAL A 1 155 ? -26.342 -4.170 13.089 1.00 60.78 155 VAL A N 1
ATOM 1241 C CA . VAL A 1 155 ? -27.044 -4.966 14.110 1.00 60.78 155 VAL A CA 1
ATOM 1242 C C . VAL A 1 155 ? -27.600 -4.084 15.236 1.00 60.78 155 VAL A C 1
ATOM 1244 O O . VAL A 1 155 ? -28.679 -4.367 15.746 1.00 60.78 155 VAL A O 1
ATOM 1247 N N . ALA A 1 156 ? -26.904 -3.004 15.604 1.00 59.31 156 ALA A N 1
ATOM 1248 C CA . ALA A 1 156 ? -27.340 -2.094 16.666 1.00 59.31 156 ALA A CA 1
ATOM 1249 C C . ALA A 1 156 ? -28.601 -1.289 16.294 1.00 59.31 156 ALA A C 1
ATOM 1251 O O . ALA A 1 156 ? -29.415 -1.015 17.170 1.00 59.31 156 ALA A O 1
ATOM 1252 N N . ASP A 1 157 ? -28.799 -0.977 15.009 1.00 55.88 157 ASP A N 1
ATOM 1253 C CA . ASP A 1 157 ? -30.022 -0.324 14.513 1.00 55.88 157 ASP A CA 1
ATOM 1254 C C . ASP A 1 157 ? -31.214 -1.298 14.362 1.00 55.88 157 ASP A C 1
ATOM 1256 O O . ASP A 1 157 ? -32.344 -0.871 14.119 1.00 55.88 157 ASP A O 1
ATOM 1260 N N . LEU A 1 158 ? -30.984 -2.610 14.518 1.00 53.16 158 LEU A N 1
ATOM 1261 C CA . LEU A 1 158 ? -31.998 -3.665 14.395 1.00 53.16 158 LEU A CA 1
ATOM 1262 C C . LEU A 1 158 ? -32.464 -4.250 15.737 1.00 53.16 158 LEU A C 1
ATOM 1264 O O . LEU A 1 158 ? -33.364 -5.091 15.734 1.00 53.16 158 LEU A O 1
ATOM 1268 N N . GLU A 1 159 ? -31.923 -3.808 16.876 1.00 46.50 159 GLU A N 1
ATOM 1269 C CA . GLU A 1 159 ? -32.563 -4.049 18.173 1.00 46.50 159 GLU A CA 1
ATOM 1270 C C . GLU A 1 159 ? -33.569 -2.924 18.460 1.00 46.50 159 GLU A C 1
ATOM 1272 O O . GLU A 1 159 ? -33.176 -1.838 18.897 1.00 46.50 159 GLU A O 1
ATOM 1277 N N . PRO A 1 160 ? -34.887 -3.135 18.265 1.00 44.94 160 PRO A N 1
ATOM 1278 C CA . PRO A 1 160 ? -35.856 -2.243 18.869 1.00 44.94 160 PRO A CA 1
ATOM 1279 C C . PRO A 1 160 ? -35.678 -2.352 20.380 1.00 44.94 160 PRO A C 1
ATOM 1281 O O . PRO A 1 160 ? -35.809 -3.437 20.948 1.00 44.94 160 PRO A O 1
ATOM 1284 N N . ALA A 1 161 ? -35.383 -1.226 21.029 1.00 46.91 161 ALA A N 1
ATOM 1285 C CA . ALA A 1 161 ? -35.378 -1.111 22.476 1.00 46.91 161 ALA A CA 1
ATOM 1286 C C . ALA A 1 161 ? -36.690 -1.690 23.029 1.00 46.91 161 ALA A C 1
ATOM 1288 O O . ALA A 1 161 ? -37.756 -1.070 22.963 1.00 46.91 161 ALA A O 1
ATOM 1289 N N . ALA A 1 162 ? -36.618 -2.911 23.553 1.00 46.88 162 ALA A N 1
ATOM 1290 C CA . ALA A 1 162 ? -37.712 -3.554 24.246 1.00 46.88 162 ALA A CA 1
ATOM 1291 C C . ALA A 1 162 ? -37.901 -2.835 25.586 1.00 46.88 162 ALA A C 1
ATOM 1293 O O . ALA A 1 162 ? -37.354 -3.232 26.610 1.00 46.88 162 ALA A O 1
ATOM 1294 N N . GLY A 1 163 ? -38.663 -1.743 25.562 1.00 47.78 163 GLY A N 1
ATOM 1295 C CA . GLY A 1 163 ? -39.167 -1.090 26.763 1.00 47.78 163 GLY A CA 1
ATOM 1296 C C . GLY A 1 163 ? -38.817 0.386 26.887 1.00 47.78 163 GLY A C 1
ATOM 1297 O O . GLY A 1 163 ? -38.014 0.760 27.733 1.00 47.78 163 GLY A O 1
ATOM 1298 N N . SER A 1 164 ? -39.482 1.245 26.115 1.00 34.16 164 SER A N 1
ATOM 1299 C CA . SER A 1 164 ? -40.076 2.494 26.635 1.00 34.16 164 SER A CA 1
ATOM 1300 C C . SER A 1 164 ? -40.934 3.166 25.558 1.00 34.16 164 SER A C 1
ATOM 1302 O O . SER A 1 164 ? -40.450 3.676 24.556 1.00 34.16 164 SER A O 1
ATOM 1304 N N . SER A 1 165 ? -42.246 3.133 25.770 1.00 36.09 165 SER A N 1
ATOM 1305 C CA . SER A 1 165 ? -43.256 3.898 25.026 1.00 36.09 165 SER A CA 1
ATOM 1306 C C . SER A 1 165 ? -43.484 5.263 25.728 1.00 36.09 165 SER A C 1
ATOM 1308 O O . SER A 1 165 ? -42.954 5.460 26.821 1.00 36.09 165 SER A O 1
ATOM 1310 N N . PRO A 1 166 ? -44.359 6.164 25.244 1.00 58.44 166 PRO A N 1
ATOM 1311 C CA . PRO A 1 166 ? -44.196 7.053 24.089 1.00 58.44 166 PRO A CA 1
ATOM 1312 C C . PRO A 1 166 ? -44.372 8.544 24.479 1.00 58.44 166 PRO A C 1
ATOM 1314 O O . PRO A 1 166 ? -45.040 8.837 25.467 1.00 58.44 166 PRO A O 1
ATOM 1317 N N . SER A 1 167 ? -43.854 9.493 23.681 1.00 33.81 167 SER A N 1
ATOM 1318 C CA . SER A 1 167 ? -44.483 10.804 23.352 1.00 33.81 167 SER A CA 1
ATOM 1319 C C . SER A 1 167 ? -43.472 11.828 22.826 1.00 33.81 167 SER A C 1
ATOM 1321 O O . SER A 1 167 ? -42.571 12.225 23.556 1.00 33.81 167 SER A O 1
ATOM 1323 N N . ALA A 1 168 ? -43.682 12.313 21.598 1.00 37.06 168 ALA A N 1
ATOM 1324 C CA . ALA A 1 168 ? -43.931 13.729 21.271 1.00 37.06 168 ALA A CA 1
ATOM 1325 C C . ALA A 1 168 ? -43.788 13.952 19.747 1.00 37.06 168 ALA A C 1
ATOM 1327 O O . ALA A 1 168 ? -42.803 13.499 19.165 1.00 37.06 168 ALA A O 1
ATOM 1328 N N . PRO A 1 169 ? -44.728 14.653 19.084 1.00 59.19 169 PRO A N 1
ATOM 1329 C CA . PRO A 1 169 ? -44.604 15.004 17.677 1.00 59.19 169 PRO A CA 1
ATOM 1330 C C . PRO A 1 169 ? -43.954 16.384 17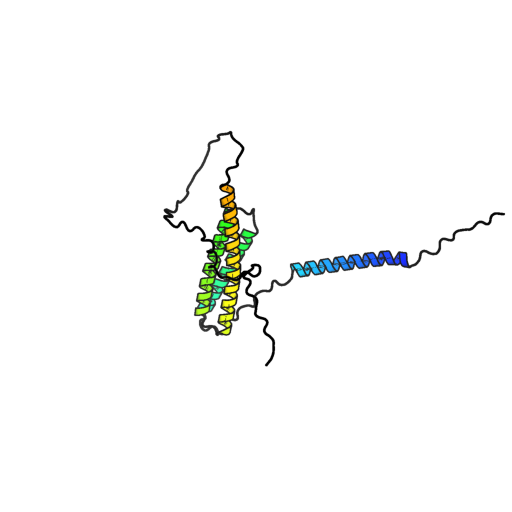.540 1.00 59.19 169 PRO A C 1
ATOM 1332 O O . PRO A 1 169 ? -44.432 17.343 18.140 1.00 59.19 169 PRO A O 1
ATOM 1335 N N . VAL A 1 170 ? -42.925 16.525 16.703 1.00 38.16 170 VAL A N 1
ATOM 1336 C CA . VAL A 1 170 ? -42.553 17.837 16.151 1.00 38.16 170 VAL A CA 1
ATOM 1337 C C . VAL A 1 170 ? -42.182 17.672 14.685 1.00 38.16 170 VAL A C 1
ATOM 1339 O O . VAL A 1 170 ? -41.250 16.962 14.320 1.00 38.16 170 VAL A O 1
ATOM 1342 N N . ALA A 1 171 ? -42.985 18.332 13.861 1.00 41.12 171 ALA A N 1
ATOM 1343 C CA . ALA A 1 171 ? -42.798 18.521 12.440 1.00 41.12 171 ALA A CA 1
ATOM 1344 C C . ALA A 1 171 ? -41.652 19.501 12.151 1.00 41.12 171 ALA A C 1
ATOM 1346 O O . ALA A 1 171 ? -41.444 20.449 12.906 1.00 41.12 171 ALA A O 1
ATOM 1347 N N . GLY A 1 172 ? -41.025 19.350 10.982 1.00 32.72 172 GLY A N 1
ATOM 1348 C CA . GLY A 1 172 ? -40.422 20.479 10.278 1.00 32.72 172 GLY A CA 1
ATOM 1349 C C . GLY A 1 172 ? -39.054 20.219 9.660 1.00 32.72 172 GLY A C 1
ATOM 1350 O O . GLY A 1 172 ? -38.044 20.328 10.340 1.00 32.72 172 GLY A O 1
ATOM 1351 N N . GLY A 1 173 ? -39.040 20.066 8.334 1.00 33.25 173 GLY A N 1
ATOM 1352 C CA . GLY A 1 173 ? -38.120 20.852 7.511 1.00 33.25 173 GLY A CA 1
ATOM 1353 C C . GLY A 1 173 ? -36.994 20.111 6.790 1.00 33.25 173 GLY A C 1
ATOM 1354 O O . GLY A 1 173 ? -36.039 19.663 7.406 1.00 33.25 173 GLY A O 1
ATOM 1355 N N . ALA A 1 174 ? -37.080 20.187 5.458 1.00 35.59 174 ALA A N 1
ATOM 1356 C CA . ALA A 1 174 ? -35.996 20.124 4.477 1.00 35.59 174 ALA A CA 1
ATOM 1357 C C . ALA A 1 174 ? -35.371 18.751 4.187 1.00 35.59 174 ALA A C 1
ATOM 1359 O O . ALA A 1 174 ? -34.244 18.449 4.565 1.00 35.59 174 ALA A O 1
ATOM 1360 N N . GLU A 1 175 ? -36.073 17.991 3.353 1.00 43.16 175 GLU A N 1
ATOM 1361 C CA . GLU A 1 175 ? -35.443 17.056 2.426 1.00 43.16 175 GLU A CA 1
ATOM 1362 C C . GLU A 1 175 ? -34.998 17.838 1.180 1.00 43.16 175 GLU A C 1
ATOM 1364 O O . GLU A 1 175 ? -35.814 18.535 0.566 1.00 43.16 175 GLU A O 1
ATOM 1369 N N . PRO A 1 176 ? -33.712 17.763 0.803 1.00 48.28 176 PRO A N 1
ATOM 1370 C CA . PRO A 1 176 ? -33.435 17.726 -0.620 1.00 48.28 176 PRO A CA 1
ATOM 1371 C C . PRO A 1 176 ? -32.424 16.638 -1.001 1.00 48.28 176 PRO A C 1
ATOM 1373 O O . PRO A 1 176 ? -31.319 16.561 -0.472 1.00 48.28 176 PRO A O 1
ATOM 1376 N N . LEU A 1 177 ? -32.816 15.910 -2.050 1.00 44.34 177 LEU A N 1
ATOM 1377 C CA . LEU A 1 177 ? -31.960 15.304 -3.073 1.00 44.34 177 LEU A CA 1
ATOM 1378 C C . LEU A 1 177 ? -31.124 14.097 -2.630 1.00 44.34 177 LEU A C 1
ATOM 1380 O O . LEU A 1 177 ? -29.897 14.125 -2.593 1.00 44.34 177 LEU A O 1
ATOM 1384 N N . ILE A 1 178 ? -31.822 12.980 -2.433 1.00 48.78 178 ILE A N 1
ATOM 1385 C CA . ILE A 1 178 ? -31.272 11.644 -2.672 1.00 48.78 178 ILE A CA 1
ATOM 1386 C C . ILE A 1 178 ? -31.220 11.440 -4.199 1.00 48.78 178 ILE A C 1
ATOM 1388 O O . ILE A 1 178 ? -32.281 11.400 -4.823 1.00 48.78 178 ILE A O 1
ATOM 1392 N N . PRO A 1 179 ? -30.054 11.270 -4.849 1.00 42.34 179 PRO A N 1
ATOM 1393 C CA . PRO A 1 179 ? -30.014 10.514 -6.088 1.00 42.34 179 PRO A CA 1
ATOM 1394 C C . PRO A 1 179 ? -30.146 9.040 -5.706 1.00 42.34 179 PRO A C 1
ATOM 1396 O O . PRO A 1 179 ? -29.238 8.452 -5.124 1.00 42.34 179 PRO A O 1
ATOM 1399 N N . THR A 1 180 ? -31.310 8.456 -5.970 1.00 41.59 180 THR A N 1
ATOM 1400 C CA . THR A 1 180 ? -31.530 7.014 -5.859 1.00 41.59 180 THR A CA 1
ATOM 1401 C C . THR A 1 180 ? -30.750 6.343 -6.992 1.00 41.59 180 THR A C 1
ATOM 1403 O O . THR A 1 180 ? -31.069 6.604 -8.153 1.00 41.59 180 THR A O 1
ATOM 1406 N N . PRO A 1 181 ? -29.738 5.494 -6.733 1.00 44.72 181 PRO A N 1
ATOM 1407 C CA . PRO A 1 181 ? -29.322 4.544 -7.742 1.00 44.72 181 PRO A CA 1
ATOM 1408 C C . PRO A 1 181 ? -30.378 3.440 -7.784 1.00 44.72 181 PRO A C 1
ATOM 1410 O O . PRO A 1 181 ? -30.622 2.735 -6.802 1.00 44.72 181 PRO A O 1
ATOM 1413 N N . ASP A 1 182 ? -31.035 3.355 -8.934 1.00 39.19 182 ASP A N 1
ATOM 1414 C CA . ASP A 1 182 ? -31.935 2.286 -9.328 1.00 39.19 182 ASP A CA 1
ATOM 1415 C C . ASP A 1 182 ? -31.359 0.890 -9.029 1.00 39.19 182 ASP A C 1
ATOM 1417 O O . ASP A 1 182 ? -30.228 0.568 -9.386 1.00 39.19 182 ASP A O 1
ATOM 1421 N N . ARG A 1 183 ? -32.223 0.047 -8.452 1.00 41.41 183 ARG A N 1
ATOM 1422 C CA . ARG A 1 183 ? -32.264 -1.420 -8.587 1.00 41.41 183 ARG A CA 1
ATOM 1423 C C . ARG A 1 183 ? -30.964 -2.200 -8.332 1.00 41.41 183 ARG A C 1
ATOM 1425 O O . ARG A 1 183 ? -30.334 -2.714 -9.252 1.00 41.41 183 ARG A O 1
ATOM 1432 N N . LEU A 1 184 ? -30.724 -2.516 -7.059 1.00 42.16 184 LEU A N 1
ATOM 1433 C CA . LEU A 1 184 ? -30.224 -3.844 -6.686 1.00 42.16 184 LEU A CA 1
ATOM 1434 C C . LEU A 1 184 ? -31.401 -4.830 -6.742 1.00 42.16 184 LEU A C 1
ATOM 1436 O O . LEU A 1 184 ? -32.131 -4.999 -5.769 1.00 42.16 184 LEU A O 1
ATOM 1440 N N . ALA A 1 185 ? -31.617 -5.430 -7.911 1.00 44.00 185 ALA A N 1
ATOM 1441 C CA . ALA A 1 185 ? -32.351 -6.684 -8.000 1.00 44.00 185 ALA A CA 1
ATOM 1442 C C . ALA A 1 185 ? -31.357 -7.831 -7.767 1.00 44.00 185 ALA A C 1
ATOM 1444 O O . ALA A 1 185 ? -30.349 -7.922 -8.461 1.00 44.00 185 ALA A O 1
ATOM 1445 N N . ASP A 1 186 ? -31.670 -8.659 -6.773 1.00 46.53 186 ASP A N 1
ATOM 1446 C CA . ASP A 1 186 ? -31.185 -10.023 -6.549 1.00 46.53 186 ASP A CA 1
ATOM 1447 C C . ASP A 1 186 ? -29.671 -10.273 -6.528 1.00 46.53 186 ASP A C 1
ATOM 1449 O O . ASP A 1 186 ? -29.067 -10.743 -7.488 1.00 46.53 186 ASP A O 1
ATOM 1453 N N . ALA A 1 187 ? -29.088 -10.130 -5.338 1.00 42.12 187 ALA A N 1
ATOM 1454 C CA . ALA A 1 187 ? -28.045 -11.046 -4.882 1.00 42.12 187 ALA A CA 1
ATOM 1455 C C . ALA A 1 187 ? -28.076 -11.111 -3.351 1.00 42.12 187 ALA A C 1
ATOM 1457 O O . ALA A 1 187 ? -27.322 -10.428 -2.656 1.00 42.12 187 ALA A O 1
ATOM 1458 N N . GLU A 1 188 ? -28.978 -11.93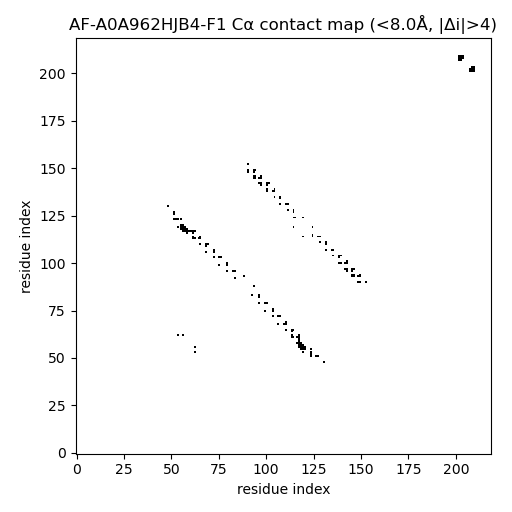5 -2.816 1.00 48.94 188 GLU A N 1
ATOM 1459 C CA . GLU A 1 188 ? -28.996 -12.344 -1.410 1.00 48.94 188 GLU A CA 1
ATOM 1460 C C . GLU A 1 188 ? -27.748 -13.204 -1.122 1.00 48.94 188 GLU A C 1
ATOM 1462 O O . GLU A 1 188 ? -27.803 -14.424 -0.981 1.00 48.94 188 GLU A O 1
ATOM 1467 N N . THR A 1 189 ? -26.576 -12.572 -1.079 1.00 49.53 189 THR A N 1
ATOM 1468 C CA . THR A 1 189 ? -25.310 -13.244 -0.773 1.00 49.53 189 THR A CA 1
ATOM 1469 C C . THR A 1 189 ? -25.128 -13.235 0.737 1.00 49.53 189 THR A C 1
ATOM 1471 O O . THR A 1 189 ? -24.341 -12.473 1.295 1.00 49.53 189 THR A O 1
ATOM 1474 N N . ARG A 1 190 ? -25.905 -14.072 1.432 1.00 45.97 190 ARG A N 1
ATOM 1475 C CA . ARG A 1 190 ? -25.572 -14.434 2.814 1.00 45.97 190 ARG A CA 1
ATOM 1476 C C . ARG A 1 190 ? -24.175 -15.067 2.797 1.00 45.97 190 ARG A C 1
ATOM 1478 O O . ARG A 1 190 ? -23.928 -15.917 1.936 1.00 45.97 190 ARG A O 1
ATOM 1485 N N . PRO A 1 191 ? -23.262 -14.714 3.716 1.00 50.03 191 PRO A N 1
ATOM 1486 C CA . PRO A 1 191 ? -22.002 -15.431 3.829 1.00 50.03 191 PRO A CA 1
ATOM 1487 C C . PRO A 1 191 ? -22.315 -16.896 4.158 1.00 50.03 191 PRO A C 1
ATOM 1489 O O . PRO A 1 191 ? -22.882 -17.203 5.208 1.00 50.03 191 PRO A O 1
ATOM 1492 N N . ARG A 1 192 ? -21.991 -17.811 3.237 1.00 52.69 192 ARG A N 1
ATOM 1493 C CA . ARG A 1 192 ? -21.984 -19.243 3.535 1.00 52.69 192 ARG A CA 1
ATOM 1494 C C . ARG A 1 192 ? -20.844 -19.479 4.517 1.00 52.69 192 ARG A C 1
ATOM 1496 O O . ARG A 1 192 ? -19.676 -19.388 4.148 1.00 52.69 192 ARG A O 1
ATOM 1503 N N . PHE A 1 193 ? -21.187 -19.743 5.773 1.00 56.72 193 PHE A N 1
ATOM 1504 C CA . PHE A 1 193 ? -20.247 -20.338 6.713 1.00 56.72 193 PHE A CA 1
ATOM 1505 C C . PHE A 1 193 ? -19.728 -21.649 6.115 1.00 56.72 193 PHE A C 1
ATOM 1507 O O . PHE A 1 193 ? -20.478 -22.352 5.436 1.00 56.72 193 PHE A O 1
ATOM 1514 N N . ALA A 1 194 ? -18.444 -21.937 6.336 1.00 54.09 194 ALA A N 1
ATOM 1515 C CA . ALA A 1 194 ? -17.817 -23.169 5.881 1.00 54.09 194 ALA A CA 1
ATOM 1516 C C . ALA A 1 194 ? -18.681 -24.377 6.280 1.00 54.09 194 ALA A C 1
ATOM 1518 O O . ALA A 1 194 ? -19.082 -24.500 7.440 1.00 54.09 194 ALA A O 1
ATOM 1519 N N . GLU A 1 195 ? -18.986 -25.239 5.309 1.00 59.12 195 GLU A N 1
ATOM 1520 C CA . GLU A 1 195 ? -19.618 -26.530 5.571 1.00 59.12 195 GLU A CA 1
ATOM 1521 C C . GLU A 1 195 ? -18.764 -27.320 6.576 1.00 59.12 195 GLU A C 1
ATOM 1523 O O . GLU A 1 195 ? -17.529 -27.247 6.523 1.00 59.12 195 GLU A O 1
ATOM 1528 N N . PRO A 1 196 ? -19.388 -28.052 7.519 1.00 61.12 196 PRO A N 1
ATOM 1529 C CA . PRO A 1 196 ? -18.644 -28.909 8.427 1.00 61.12 196 PRO A CA 1
ATOM 1530 C C . PRO A 1 196 ? -17.809 -29.902 7.604 1.00 61.12 196 PRO A C 1
ATOM 1532 O O . PRO A 1 196 ? -18.305 -30.435 6.608 1.00 61.12 196 PRO A O 1
ATOM 1535 N N . PRO A 1 197 ? -16.541 -30.142 7.982 1.00 59.97 197 PRO A N 1
ATOM 1536 C CA . PRO A 1 197 ? -15.681 -31.044 7.233 1.00 59.97 197 PRO A CA 1
ATOM 1537 C C . PRO A 1 197 ? -16.311 -32.445 7.173 1.00 59.97 197 PRO A C 1
ATOM 1539 O O . PRO A 1 197 ? -16.962 -32.859 8.137 1.00 59.97 197 PRO A O 1
ATOM 1542 N N . PRO A 1 198 ? -16.133 -33.175 6.057 1.00 65.94 198 PRO A N 1
ATOM 1543 C CA . PRO A 1 198 ? -16.727 -34.493 5.870 1.00 65.94 198 PRO A CA 1
ATOM 1544 C C . PRO A 1 198 ? -16.324 -35.453 6.997 1.00 65.94 198 PRO A C 1
ATOM 1546 O O . PRO A 1 198 ? -15.223 -35.362 7.552 1.00 65.94 198 PRO A O 1
ATOM 1549 N N . GLU A 1 199 ? -17.229 -36.375 7.333 1.00 52.94 199 GLU A N 1
ATOM 1550 C CA . GLU A 1 199 ? -17.014 -37.385 8.371 1.00 52.94 199 GLU A CA 1
ATOM 1551 C C . GLU A 1 199 ? -15.709 -38.154 8.100 1.00 52.94 199 GLU A C 1
ATOM 1553 O O . GLU A 1 199 ? -15.574 -38.836 7.086 1.00 52.94 199 GLU A O 1
ATOM 1558 N N . GLY A 1 200 ? -14.720 -37.999 8.989 1.00 55.56 200 GLY A N 1
ATOM 1559 C CA . GLY A 1 200 ? -13.395 -38.621 8.852 1.00 55.56 200 GLY A CA 1
ATOM 1560 C C . GLY A 1 200 ? -12.197 -37.717 9.159 1.00 55.56 200 GLY A C 1
ATOM 1561 O O . GLY A 1 200 ? -11.073 -38.211 9.216 1.00 55.56 200 GLY A O 1
ATOM 1562 N N . PHE A 1 201 ? -12.392 -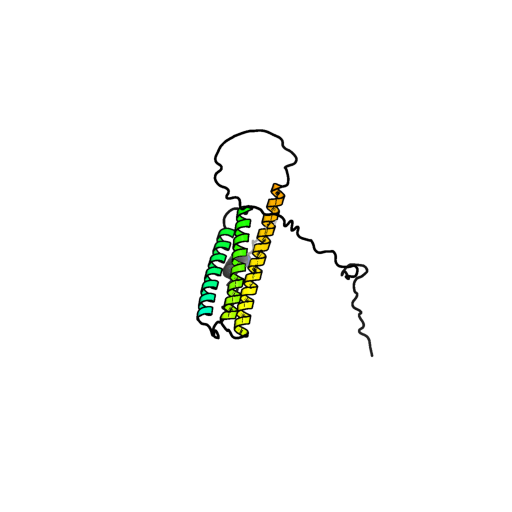36.415 9.397 1.00 50.81 201 PHE A N 1
ATOM 1563 C CA . PHE A 1 201 ? -11.292 -35.535 9.809 1.00 50.81 201 PHE A CA 1
ATOM 1564 C C . PHE A 1 201 ? -10.886 -35.782 11.273 1.00 50.81 201 PHE A C 1
ATOM 1566 O O . PHE A 1 201 ? -11.668 -35.581 12.204 1.00 50.81 201 PHE A O 1
ATOM 1573 N N . CYS A 1 202 ? -9.641 -36.212 11.483 1.00 58.53 202 CYS A N 1
ATOM 1574 C CA . CYS A 1 202 ? -9.058 -36.423 12.805 1.00 58.53 202 CYS A CA 1
ATOM 1575 C C . CYS A 1 202 ? -8.965 -35.107 13.588 1.00 58.53 202 CYS A C 1
ATOM 1577 O O . CYS A 1 202 ? -8.117 -34.258 13.314 1.00 58.53 202 CYS A O 1
ATOM 1579 N N . THR A 1 203 ? -9.795 -34.946 14.614 1.00 59.78 203 THR A N 1
ATOM 1580 C CA . THR A 1 203 ? -9.643 -33.860 15.589 1.00 59.78 203 THR A CA 1
ATOM 1581 C C . THR A 1 203 ? -8.559 -34.228 16.603 1.00 59.78 203 THR A C 1
ATOM 1583 O O . THR A 1 203 ? -8.616 -35.315 17.181 1.00 59.78 203 THR A O 1
ATOM 1586 N N . LEU A 1 204 ? -7.623 -33.314 16.884 1.00 56.03 204 LEU A N 1
ATOM 1587 C CA . LEU A 1 204 ? -6.523 -33.480 17.857 1.00 56.03 204 LEU A CA 1
ATOM 1588 C C . LEU A 1 204 ? -6.972 -33.824 19.295 1.00 56.03 204 LEU A C 1
ATOM 1590 O O . LEU A 1 204 ? -6.137 -34.148 20.134 1.00 56.03 204 LEU A O 1
ATOM 1594 N N . SER A 1 205 ? -8.270 -33.750 19.602 1.00 55.00 205 SER A N 1
ATOM 1595 C CA . SER A 1 205 ? -8.810 -33.928 20.959 1.00 55.00 205 SER A CA 1
ATOM 1596 C C . SER A 1 205 ? -9.999 -34.894 21.036 1.00 55.00 205 SER A C 1
ATOM 1598 O O . SER A 1 205 ? -10.673 -34.951 22.060 1.00 55.00 205 SER A O 1
ATOM 1600 N N . GLY A 1 206 ? -10.273 -35.644 19.963 1.00 58.09 206 GLY A N 1
ATOM 1601 C CA . GLY A 1 206 ? -11.369 -36.613 19.908 1.00 58.09 206 GLY A CA 1
ATOM 1602 C C . GLY A 1 206 ? -10.891 -38.065 20.037 1.00 58.09 206 GLY A C 1
ATOM 1603 O O . GLY A 1 206 ? -9.714 -38.348 19.819 1.00 58.09 206 GLY A O 1
ATOM 1604 N N . PRO A 1 207 ? -11.798 -39.015 20.321 1.00 53.94 207 PRO A N 1
ATOM 1605 C CA . PRO A 1 207 ? -11.484 -40.447 20.380 1.00 53.94 207 PRO A CA 1
ATOM 1606 C C . PRO A 1 207 ? -10.968 -41.032 19.046 1.00 53.94 207 PRO A C 1
ATOM 1608 O O . PRO A 1 207 ? -10.394 -42.115 19.054 1.00 53.94 207 PRO A O 1
ATOM 1611 N N . ASN A 1 208 ? -11.097 -40.291 17.935 1.00 51.12 208 ASN A N 1
ATOM 1612 C CA . ASN A 1 208 ? -10.512 -40.588 16.619 1.00 51.12 208 ASN A CA 1
ATOM 1613 C C . ASN A 1 208 ? -9.277 -39.714 16.311 1.00 51.12 208 ASN A C 1
ATOM 1615 O O . ASN A 1 208 ? -9.072 -39.298 15.172 1.00 51.12 208 ASN A O 1
ATOM 1619 N N . ALA A 1 209 ? -8.474 -39.358 17.317 1.00 58.28 209 ALA A N 1
ATOM 1620 C CA . ALA A 1 209 ? -7.222 -38.649 17.083 1.00 58.28 209 ALA A CA 1
ATOM 1621 C C . ALA A 1 209 ? -6.266 -39.542 16.276 1.00 58.28 209 ALA A C 1
ATOM 1623 O O . ALA A 1 209 ? -5.913 -40.639 16.711 1.00 58.28 209 ALA A O 1
ATOM 1624 N N . CYS A 1 210 ? -5.838 -39.058 15.109 1.00 59.53 210 CYS A N 1
ATOM 1625 C CA . CYS A 1 210 ? -4.772 -39.660 14.317 1.00 59.53 210 CYS A CA 1
ATOM 1626 C C . CYS A 1 210 ? -3.505 -39.729 15.181 1.00 59.53 210 CYS A C 1
ATOM 1628 O O . CYS A 1 210 ? -2.800 -38.735 15.362 1.00 59.53 210 CYS A O 1
ATOM 1630 N N . LYS A 1 211 ? -3.243 -40.896 15.767 1.00 56.12 211 LYS A N 1
ATOM 1631 C CA . LYS A 1 211 ? -2.023 -41.160 16.520 1.00 56.12 211 LYS A CA 1
ATOM 1632 C C . LYS A 1 211 ? -0.915 -41.391 15.487 1.00 56.12 211 LYS A C 1
ATOM 1634 O O . LYS A 1 211 ? -1.080 -42.280 14.657 1.00 56.12 211 LYS A O 1
ATOM 1639 N N . PRO A 1 212 ? 0.178 -40.611 15.468 1.00 53.72 212 PRO A N 1
ATOM 1640 C CA . PRO A 1 212 ? 1.318 -40.965 14.638 1.00 53.72 212 PRO A CA 1
ATOM 1641 C C . PRO A 1 212 ? 1.884 -42.281 15.174 1.00 53.72 212 PRO A C 1
ATOM 1643 O O . PRO A 1 212 ? 2.218 -42.371 16.360 1.00 53.72 212 PRO A O 1
ATOM 1646 N N . ASP A 1 213 ? 1.940 -43.309 14.329 1.00 47.91 213 ASP A N 1
ATOM 1647 C CA . ASP A 1 213 ? 2.546 -44.586 14.686 1.00 47.91 213 ASP A CA 1
ATOM 1648 C C . ASP A 1 213 ? 4.026 -44.365 15.001 1.00 47.91 213 ASP A C 1
ATOM 1650 O O . ASP A 1 213 ? 4.876 -44.157 14.134 1.00 47.91 213 ASP A O 1
ATOM 1654 N N . GLY A 1 214 ? 4.331 -44.387 16.294 1.00 53.50 214 GLY A N 1
ATOM 1655 C CA . GLY A 1 214 ? 5.682 -44.520 16.797 1.00 53.50 214 GLY A CA 1
ATOM 1656 C C . GLY A 1 214 ? 6.166 -45.946 16.573 1.00 53.50 214 GLY A C 1
ATOM 1657 O O . GLY A 1 214 ? 6.127 -46.756 17.492 1.00 53.50 214 GLY A O 1
ATOM 1658 N N . THR A 1 215 ? 6.662 -46.239 15.374 1.00 44.16 215 THR A N 1
ATOM 1659 C CA . THR A 1 215 ? 7.569 -47.368 15.131 1.00 44.16 215 THR A CA 1
ATOM 1660 C C . THR A 1 215 ? 8.944 -46.836 14.757 1.00 44.16 215 THR A C 1
ATOM 1662 O O . THR A 1 215 ? 9.347 -46.820 13.599 1.00 44.16 215 THR A O 1
ATOM 1665 N N . GLY A 1 216 ? 9.681 -46.405 15.782 1.00 45.69 216 GLY A N 1
ATOM 1666 C CA . GLY A 1 216 ? 11.112 -46.667 15.841 1.00 45.69 216 GLY A CA 1
ATOM 1667 C C . GLY A 1 216 ? 11.303 -48.046 16.473 1.00 45.69 216 GLY A C 1
ATOM 1668 O O . GLY A 1 216 ? 10.854 -48.261 17.597 1.00 45.69 216 GLY A O 1
ATOM 1669 N N . GLY A 1 217 ? 11.931 -48.981 15.758 1.00 36.16 217 GLY A N 1
ATOM 1670 C CA . GLY A 1 217 ? 12.229 -50.308 16.297 1.00 36.16 217 GLY A CA 1
ATOM 1671 C C . GLY A 1 217 ? 12.672 -51.338 15.258 1.00 36.16 217 GLY A C 1
ATOM 1672 O O . GLY A 1 217 ? 11.854 -52.121 14.801 1.00 36.16 217 GLY A O 1
ATOM 1673 N N . GLY A 1 218 ? 13.973 -51.341 14.950 1.00 42.31 218 GLY A N 1
ATOM 1674 C CA . GLY A 1 218 ? 14.790 -52.533 14.680 1.00 42.31 218 GLY A CA 1
ATOM 1675 C C . GLY A 1 218 ? 14.392 -53.496 13.556 1.00 42.31 218 GLY A C 1
ATOM 1676 O O . GLY A 1 218 ? 13.664 -54.457 13.796 1.00 42.31 218 GLY A O 1
ATOM 1677 N N . GLN A 1 219 ? 15.051 -53.357 12.405 1.00 34.81 219 GLN A N 1
ATOM 1678 C CA . GLN A 1 219 ? 16.019 -54.342 11.893 1.00 34.81 219 GLN A CA 1
ATOM 1679 C C . GLN A 1 219 ? 16.846 -53.731 10.763 1.00 34.81 219 GLN A C 1
ATOM 1681 O O . GLN A 1 219 ? 16.259 -52.981 9.954 1.00 34.81 219 GLN A O 1
#

Sequence (219 aa):
MPKLIVKQEGPSSWSERYAGRLSLAGLLLLLVTVAVAGYYYTHLPVSRMPAVSLATAVSPQAVEEYRVLTGLLQELGWEYEELSATGAEDYRKNLYLAGKAEAILRHLDKMDEAVLAMGLSAEEQRQALNQDDYSRDYWQARLYFRQLRQNRYQVADLEPAAGSSPSAPVAGGAEPLIPTPDRLADAETRPRFAEPPPEGFCTLSGPNACKPDGTGGGQ

pLDDT: mean 75.06, std 21.5, range [32.72, 98.31]

Solvent-accessible surface area (backbone atoms only — not comparable to full-atom values): 13809 Å² total; per-residue (Å²): 134,88,80,86,79,79,83,75,82,72,80,82,56,72,64,67,71,44,51,63,52,53,53,52,51,50,51,52,52,50,51,50,51,52,52,51,51,51,49,46,69,77,61,55,76,71,84,69,75,78,80,74,64,71,86,59,47,70,32,70,67,30,48,50,50,37,50,53,49,53,51,51,51,52,52,55,49,48,56,48,50,56,57,68,74,47,82,77,95,46,57,68,58,31,51,52,48,27,54,50,31,52,54,50,50,60,48,50,57,52,41,54,53,26,52,66,58,12,51,44,46,73,66,43,40,50,51,42,50,54,52,52,50,53,51,44,54,54,39,51,52,53,26,51,58,24,51,55,53,36,54,55,49,61,53,61,78,65,56,75,78,90,80,79,87,88,88,83,91,81,87,85,85,82,89,83,82,81,84,76,81,81,77,92,73,85,78,90,74,68,83,78,70,82,73,79,78,68,96,82,73,60,42,94,85,47,100,63,39,77,71,80,83,84,76,84,79,89,132

Mean predicted aligned error: 19.31 Å

Nearest PDB structures (foldseek):
  8qae-assembly2_C-2  TM=7.643E-01  e=3.418E-01  synthetic construct
  6adq-assembly1_S  TM=3.730E-01  e=9.047E+00  Mycolicibacterium smegmatis MC2 51

Radius of gyration: 33.88 Å; Cα contacts (8 Å, |Δi|>4): 97; chains: 1; bounding box: 74×75×116 Å